Protein AF-A0A528UUS1-F1 (afdb_monomer_lite)

pLDDT: mean 90.74, std 11.56, range [37.44, 98.62]

Secondary structure (DSSP, 8-state):
-PPPPTTSTTHHHHHHHHHHH----TTEEEEEEEE-SS-EEEEEEES-SHHHHHHHHHHHHHHSS--EEEEEE--GGGTHHHHHHHHHTTS--PPPEEEES-SEE-TTSEEEEEEE--TT-EEEEEEE-TTSEEEE-GGGEEE-SSEEEEEEE----HHHHHTT-EEEEEEEEEEESS--GGG--SS-EEHHHHHHHHHHHHHHHT---EEEEEEEEEE-

Radius of gyration: 18.43 Å; chains: 1; bounding box: 38×71×40 Å

Sequence (220 aa):
LEQPPKNALDYPAQRASWVRDFNGGDCFYATLTSATETAVEIEGLGTEVQPFERMLSDFQARFHVEPDISVRLIEPAQCEVTNFLRFLDQMATDKPQLVLDRTTVPSGSPIGGTLVTRGGLISSVLLIDHRGMAFNLDSRILAQADKATFKFPIDLGAADKAAGKVVPQIIMVITGPQDVQAAAFSTPTPAALLLPKILEEIATTRSEFSATAKYFRLGG

Structure (mmCIF, N/CA/C/O backbone):
data_AF-A0A528UUS1-F1
#
_entry.id   AF-A0A528UUS1-F1
#
loop_
_atom_site.group_PDB
_atom_site.id
_atom_site.type_symbol
_atom_site.label_atom_id
_atom_site.label_alt_id
_atom_site.label_comp_id
_atom_site.label_asym_id
_atom_site.label_entity_id
_atom_site.label_seq_id
_atom_site.pdbx_PDB_ins_code
_atom_site.Cartn_x
_atom_site.Cartn_y
_atom_site.Cartn_z
_atom_site.occupancy
_atom_site.B_iso_or_equiv
_atom_site.auth_seq_id
_atom_site.auth_comp_id
_atom_site.auth_asym_id
_atom_site.auth_atom_id
_atom_site.pdbx_PDB_model_num
ATOM 1 N N . LEU A 1 1 ? 14.326 -47.870 -11.051 1.00 38.47 1 LEU A N 1
ATOM 2 C CA . LEU A 1 1 ? 13.238 -46.874 -10.947 1.00 38.47 1 LEU A CA 1
ATOM 3 C C . LEU A 1 1 ? 13.774 -45.730 -10.103 1.00 38.47 1 LEU A C 1
ATOM 5 O O . LEU A 1 1 ? 13.644 -45.757 -8.887 1.00 38.47 1 LEU A O 1
ATOM 9 N N . GLU A 1 2 ? 14.496 -44.810 -10.738 1.00 37.44 2 GLU A N 1
ATOM 10 C CA . GLU A 1 2 ? 14.940 -43.573 -10.092 1.00 37.44 2 GLU A CA 1
ATOM 11 C C . GLU A 1 2 ? 13.716 -42.704 -9.806 1.00 37.44 2 GLU A C 1
ATOM 13 O O . GLU A 1 2 ? 12.888 -42.467 -10.685 1.00 37.44 2 GLU A O 1
ATOM 18 N N . GLN A 1 3 ? 13.571 -42.286 -8.551 1.00 40.16 3 GLN A N 1
ATOM 19 C CA . GLN A 1 3 ? 12.579 -41.290 -8.172 1.00 40.16 3 GLN A CA 1
ATOM 20 C C . GLN A 1 3 ? 12.982 -39.941 -8.788 1.00 40.16 3 GLN A C 1
ATOM 22 O O . GLN A 1 3 ? 14.153 -39.567 -8.684 1.00 40.16 3 GLN A O 1
ATOM 27 N N . PRO A 1 4 ? 12.050 -39.196 -9.408 1.00 42.28 4 PRO A N 1
ATOM 28 C CA . PRO A 1 4 ? 12.351 -37.874 -9.941 1.00 42.28 4 PRO A CA 1
ATOM 29 C C . PRO A 1 4 ? 12.777 -36.922 -8.806 1.00 42.28 4 PRO A C 1
ATOM 31 O O . PRO A 1 4 ? 12.293 -37.051 -7.675 1.00 42.28 4 PRO A O 1
ATOM 34 N N . PRO A 1 5 ? 13.690 -35.969 -9.069 1.00 41.62 5 PRO A N 1
ATOM 35 C CA . PRO A 1 5 ? 14.229 -35.092 -8.039 1.00 41.62 5 PRO A CA 1
ATOM 36 C C . PRO A 1 5 ? 13.136 -34.193 -7.444 1.00 41.62 5 PRO A C 1
ATOM 38 O O . PRO A 1 5 ? 12.394 -33.526 -8.162 1.00 41.62 5 PRO A O 1
ATOM 41 N N . LYS A 1 6 ? 13.095 -34.118 -6.109 1.00 47.41 6 LYS A N 1
ATOM 42 C CA . LYS A 1 6 ? 12.177 -33.314 -5.272 1.00 47.41 6 LYS A CA 1
ATOM 43 C C . LYS A 1 6 ? 12.203 -31.784 -5.505 1.00 47.41 6 LYS A C 1
ATOM 45 O O . LYS A 1 6 ? 11.513 -31.069 -4.790 1.00 47.41 6 LYS A O 1
ATOM 50 N N . ASN A 1 7 ? 12.962 -31.271 -6.478 1.00 50.50 7 ASN A N 1
ATOM 51 C CA . ASN A 1 7 ? 13.348 -29.853 -6.565 1.00 50.50 7 ASN A CA 1
ATOM 52 C C . ASN A 1 7 ? 12.685 -29.036 -7.691 1.00 50.50 7 ASN A C 1
ATOM 54 O O . ASN A 1 7 ? 12.967 -27.849 -7.805 1.00 50.50 7 ASN A O 1
ATOM 58 N N . ALA A 1 8 ? 11.791 -29.615 -8.499 1.00 47.56 8 ALA A N 1
ATOM 59 C CA . ALA A 1 8 ? 11.011 -28.854 -9.491 1.00 47.56 8 ALA A CA 1
ATOM 60 C C . ALA A 1 8 ? 9.741 -28.192 -8.904 1.00 47.56 8 ALA A C 1
ATOM 62 O O . ALA A 1 8 ? 9.046 -27.459 -9.598 1.00 47.56 8 ALA A O 1
ATOM 63 N N . LEU A 1 9 ? 9.420 -28.466 -7.634 1.00 48.94 9 LEU A N 1
ATOM 64 C CA . LEU A 1 9 ? 8.087 -28.254 -7.060 1.00 48.94 9 LEU A CA 1
ATOM 65 C C . LEU A 1 9 ? 7.864 -26.902 -6.365 1.00 48.94 9 LEU A C 1
ATOM 67 O O . LEU A 1 9 ? 6.793 -26.713 -5.801 1.00 48.94 9 LEU A O 1
ATOM 71 N N . ASP A 1 10 ? 8.814 -25.959 -6.403 1.00 64.31 10 ASP A N 1
ATOM 72 C CA . ASP A 1 10 ? 8.621 -24.679 -5.700 1.00 64.31 10 ASP A CA 1
ATOM 73 C C . ASP A 1 10 ? 9.190 -23.440 -6.408 1.00 64.31 10 ASP A C 1
ATOM 75 O O . ASP A 1 10 ? 9.763 -22.536 -5.796 1.00 64.31 10 ASP A O 1
ATOM 79 N N . TYR A 1 11 ? 9.053 -23.380 -7.735 1.00 79.62 11 TYR A N 1
ATOM 80 C CA . TYR A 1 11 ? 9.342 -22.145 -8.470 1.00 79.62 11 TYR A CA 1
ATOM 81 C C . TYR A 1 11 ? 8.514 -20.947 -7.966 1.00 79.62 11 TYR A C 1
ATOM 83 O O . TYR A 1 11 ? 9.092 -19.865 -7.836 1.00 79.62 11 TYR A O 1
ATOM 91 N N . PRO A 1 12 ? 7.213 -21.090 -7.633 1.00 83.19 12 PRO A N 1
ATOM 92 C CA . PRO A 1 12 ? 6.426 -19.980 -7.107 1.00 83.19 12 PRO A CA 1
ATOM 93 C C . PRO A 1 12 ? 6.938 -19.419 -5.774 1.00 83.19 12 PRO A C 1
ATOM 95 O O . PRO A 1 12 ? 7.115 -18.203 -5.698 1.00 83.19 12 PRO A O 1
ATOM 98 N N . ALA A 1 13 ? 7.242 -20.228 -4.746 1.00 85.38 13 ALA A N 1
ATOM 99 C CA . ALA A 1 13 ? 7.710 -19.652 -3.478 1.00 85.38 13 ALA A CA 1
ATOM 100 C C . ALA A 1 13 ? 9.164 -19.168 -3.546 1.00 85.38 13 ALA A C 1
ATOM 102 O O . ALA A 1 13 ? 9.514 -18.205 -2.858 1.00 85.38 13 ALA A O 1
ATOM 103 N N . GLN A 1 14 ? 10.001 -19.747 -4.416 1.00 89.62 14 GLN A N 1
ATOM 104 C CA . GLN A 1 14 ? 11.327 -19.192 -4.710 1.00 89.62 14 GLN A CA 1
ATOM 105 C C . GLN A 1 14 ? 11.233 -17.804 -5.352 1.00 89.62 14 GLN A C 1
ATOM 107 O O . GLN A 1 14 ? 11.952 -16.894 -4.940 1.00 89.62 14 GLN A O 1
ATOM 112 N N . ARG A 1 15 ? 10.335 -17.621 -6.330 1.00 91.56 15 ARG A N 1
ATOM 113 C CA . ARG A 1 15 ? 10.073 -16.313 -6.952 1.00 91.56 15 ARG A CA 1
ATOM 114 C C . ARG A 1 15 ? 9.494 -15.330 -5.936 1.00 91.56 15 ARG A C 1
ATOM 116 O O . ARG A 1 15 ? 9.986 -14.211 -5.845 1.00 91.56 15 ARG A O 1
ATOM 123 N N . ALA A 1 16 ? 8.517 -15.756 -5.133 1.00 90.00 16 ALA A N 1
ATOM 124 C CA . ALA A 1 16 ? 7.916 -14.925 -4.090 1.00 90.00 16 ALA A CA 1
ATOM 125 C C . ALA A 1 16 ? 8.956 -14.448 -3.066 1.00 90.00 16 ALA A C 1
ATOM 127 O O . ALA A 1 16 ? 9.015 -13.263 -2.746 1.00 90.00 16 ALA A O 1
ATOM 128 N N . SER A 1 17 ? 9.814 -15.362 -2.602 1.00 91.06 17 SER A N 1
ATOM 129 C CA . SER A 1 17 ? 10.888 -15.037 -1.664 1.00 91.06 17 SER A CA 1
ATOM 130 C C . SER A 1 17 ? 11.911 -14.098 -2.291 1.00 91.06 17 SER A C 1
ATOM 132 O O . SER A 1 17 ? 12.279 -13.108 -1.676 1.00 91.06 17 SER A O 1
ATOM 134 N N . TRP A 1 18 ? 12.311 -14.340 -3.542 1.00 94.75 18 TRP A N 1
ATOM 135 C CA . TRP A 1 18 ? 13.247 -13.458 -4.234 1.00 94.75 18 TRP A CA 1
ATOM 136 C C . TRP A 1 18 ? 12.705 -12.035 -4.404 1.00 94.75 18 TRP A C 1
ATOM 138 O O . TRP A 1 18 ? 13.441 -11.085 -4.162 1.00 94.75 18 TRP A O 1
ATOM 148 N N . VAL A 1 19 ? 11.428 -11.881 -4.779 1.00 95.31 19 VAL A N 1
ATOM 149 C CA . VAL A 1 19 ? 10.789 -10.559 -4.919 1.00 95.31 19 VAL A CA 1
ATOM 150 C C . VAL A 1 19 ? 10.738 -9.834 -3.577 1.00 95.31 19 VAL A C 1
ATOM 152 O O . VAL A 1 19 ? 11.095 -8.662 -3.513 1.00 95.31 19 VAL A O 1
ATOM 155 N N . ARG A 1 20 ? 10.342 -10.534 -2.506 1.00 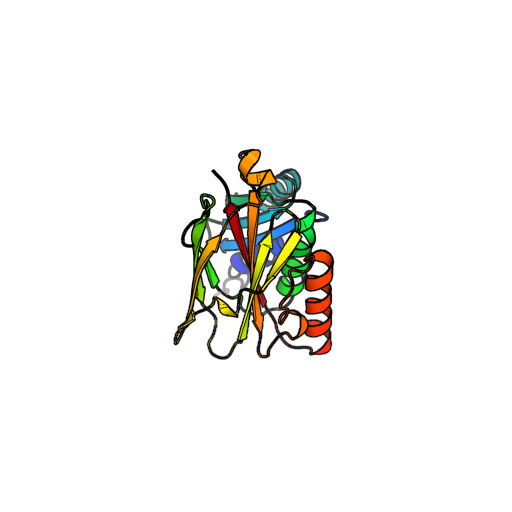93.25 20 ARG A N 1
ATOM 156 C CA . ARG A 1 20 ? 10.301 -9.982 -1.143 1.00 93.25 20 ARG A CA 1
ATOM 157 C C . ARG A 1 20 ? 11.684 -9.536 -0.659 1.00 93.25 20 ARG A C 1
ATOM 159 O O . ARG A 1 20 ? 11.799 -8.499 -0.012 1.00 93.25 20 ARG A O 1
ATOM 166 N N . ASP A 1 21 ? 12.714 -10.323 -0.957 1.00 93.88 21 ASP A N 1
ATOM 167 C CA . ASP A 1 21 ? 14.067 -10.119 -0.435 1.00 93.88 21 ASP A CA 1
ATOM 168 C C . ASP A 1 21 ? 14.913 -9.192 -1.339 1.00 93.88 21 ASP A C 1
ATOM 170 O O . ASP A 1 21 ? 16.054 -8.862 -1.003 1.00 93.88 21 ASP A O 1
ATOM 174 N N . PHE A 1 22 ? 14.375 -8.755 -2.485 1.00 96.38 22 PHE A N 1
ATOM 175 C CA . PHE A 1 22 ? 15.059 -7.844 -3.399 1.00 96.38 22 PHE A CA 1
ATOM 176 C C . PHE A 1 22 ? 15.286 -6.473 -2.754 1.00 96.38 22 PHE A C 1
ATOM 178 O O . PHE A 1 22 ? 14.357 -5.802 -2.300 1.00 96.38 22 PHE A O 1
ATOM 185 N N . ASN A 1 23 ? 16.536 -6.011 -2.776 1.00 93.00 23 ASN A N 1
ATOM 186 C CA . ASN A 1 23 ? 16.899 -4.704 -2.247 1.00 93.00 23 ASN A CA 1
ATOM 187 C C . ASN A 1 23 ? 16.765 -3.613 -3.321 1.00 93.00 23 ASN A C 1
ATOM 189 O O . ASN A 1 23 ? 17.704 -3.337 -4.069 1.00 93.00 23 ASN A O 1
ATOM 193 N N . GLY A 1 24 ? 15.601 -2.967 -3.371 1.00 93.62 24 GLY A N 1
ATOM 194 C CA . GLY A 1 24 ? 15.376 -1.801 -4.228 1.00 93.62 24 GLY A CA 1
ATOM 195 C C . GLY A 1 24 ? 15.833 -0.463 -3.634 1.00 93.62 24 GLY A C 1
ATOM 196 O O . GLY A 1 24 ? 15.764 0.545 -4.335 1.00 93.62 24 GLY A O 1
ATOM 197 N N . GLY A 1 25 ? 16.351 -0.453 -2.400 1.00 92.81 25 GLY A N 1
ATOM 198 C CA . GLY A 1 25 ? 16.750 0.750 -1.667 1.00 92.81 25 GLY A CA 1
ATOM 199 C C . GLY A 1 25 ? 15.660 1.293 -0.741 1.00 92.81 25 GLY A C 1
ATOM 200 O O . GLY A 1 25 ? 14.697 0.601 -0.403 1.00 92.81 25 GLY A O 1
ATOM 201 N N . ASP A 1 26 ? 15.839 2.543 -0.314 1.00 89.44 26 ASP A N 1
ATOM 202 C CA . ASP A 1 26 ? 14.862 3.248 0.513 1.00 89.44 26 ASP A CA 1
ATOM 203 C C . ASP A 1 26 ? 13.575 3.506 -0.278 1.00 89.44 26 ASP A C 1
ATOM 205 O O . ASP A 1 26 ? 13.605 3.727 -1.487 1.00 89.44 26 ASP A O 1
ATOM 209 N N . CYS A 1 27 ? 12.431 3.503 0.410 1.00 96.06 27 CYS A N 1
ATOM 210 C CA . CYS A 1 27 ? 11.130 3.750 -0.215 1.00 96.06 27 CYS A CA 1
ATOM 211 C C . CYS A 1 27 ? 10.786 2.782 -1.366 1.00 96.06 27 CYS A C 1
ATOM 213 O O . CYS A 1 27 ? 10.224 3.179 -2.386 1.00 96.06 27 CYS A O 1
ATOM 215 N N . PHE A 1 28 ? 11.138 1.505 -1.212 1.00 97.62 28 PHE A N 1
ATOM 216 C CA . PHE A 1 28 ? 10.848 0.457 -2.183 1.00 97.62 28 PHE A CA 1
ATOM 217 C C . PHE A 1 28 ? 10.114 -0.706 -1.522 1.00 97.62 28 PHE A C 1
ATOM 219 O O . PHE A 1 28 ? 10.535 -1.229 -0.487 1.00 97.62 28 PHE A O 1
ATOM 226 N N . TYR A 1 29 ? 9.023 -1.137 -2.145 1.00 97.44 29 TYR A N 1
ATOM 227 C CA . TYR A 1 29 ? 8.326 -2.367 -1.808 1.00 97.44 29 TYR A CA 1
ATOM 228 C C . TYR A 1 29 ? 7.850 -3.049 -3.083 1.00 97.44 29 TYR A C 1
ATOM 230 O O . TYR A 1 29 ? 7.310 -2.399 -3.978 1.00 97.44 29 TYR A O 1
ATOM 238 N N . ALA A 1 30 ? 8.013 -4.364 -3.140 1.00 96.69 30 ALA A N 1
ATOM 239 C CA . ALA A 1 30 ? 7.479 -5.188 -4.203 1.00 96.69 30 ALA A CA 1
ATOM 240 C C . ALA A 1 30 ? 6.899 -6.461 -3.608 1.00 96.69 30 ALA A C 1
ATOM 242 O O . ALA A 1 30 ? 7.441 -7.032 -2.660 1.00 96.69 30 ALA A O 1
ATOM 243 N N . THR A 1 31 ? 5.801 -6.924 -4.186 1.00 93.44 31 THR A N 1
ATOM 244 C CA . THR A 1 31 ? 5.196 -8.183 -3.785 1.00 93.44 31 THR A CA 1
ATOM 245 C C . THR A 1 31 ? 4.654 -8.915 -4.992 1.00 93.44 31 THR A C 1
ATOM 247 O O . THR A 1 31 ? 4.171 -8.319 -5.956 1.00 93.44 31 THR A O 1
ATOM 250 N N . LEU A 1 32 ? 4.751 -10.232 -4.932 1.00 91.25 32 LEU A N 1
ATOM 251 C CA . LEU A 1 32 ? 4.192 -11.110 -5.936 1.00 91.25 32 LEU A CA 1
ATOM 252 C C . LEU A 1 32 ? 2.669 -11.150 -5.751 1.00 91.25 32 LEU A C 1
ATOM 254 O O . LEU A 1 32 ? 2.186 -11.466 -4.664 1.00 91.25 32 LEU A O 1
ATOM 258 N N . THR A 1 33 ? 1.912 -10.838 -6.799 1.00 86.50 33 THR A N 1
ATOM 259 C CA . THR A 1 33 ? 0.437 -10.889 -6.772 1.00 86.50 33 THR A CA 1
ATOM 260 C C . THR A 1 33 ? -0.108 -12.135 -7.459 1.00 86.50 33 THR A C 1
ATOM 262 O O . THR A 1 33 ? -1.148 -12.654 -7.059 1.00 86.50 33 THR A O 1
ATOM 265 N N . SER A 1 34 ? 0.638 -12.667 -8.428 1.00 81.69 34 SER A N 1
ATOM 266 C CA . SER A 1 34 ? 0.371 -13.938 -9.092 1.00 81.69 34 SER A CA 1
ATOM 267 C C . SER A 1 34 ? 1.685 -14.557 -9.572 1.00 81.69 34 SER A C 1
ATOM 269 O O . SER A 1 34 ? 2.576 -13.855 -10.053 1.00 81.69 34 SER A O 1
ATOM 271 N N . ALA A 1 35 ? 1.824 -15.877 -9.453 1.00 77.94 35 ALA A N 1
ATOM 272 C CA . ALA A 1 35 ? 2.883 -16.622 -10.128 1.00 77.94 35 ALA A CA 1
ATOM 273 C C . ALA A 1 35 ? 2.352 -17.960 -10.629 1.00 77.94 35 ALA A C 1
ATOM 275 O O . ALA A 1 35 ? 2.025 -18.860 -9.858 1.00 77.94 35 ALA A O 1
ATOM 276 N N . THR A 1 36 ? 2.334 -18.087 -11.947 1.00 77.00 36 THR A N 1
ATOM 277 C CA . THR A 1 36 ? 2.164 -19.347 -12.670 1.00 77.00 36 THR A CA 1
ATOM 278 C C . THR A 1 36 ? 3.509 -19.765 -13.262 1.00 77.00 36 THR A C 1
ATOM 280 O O . THR A 1 36 ? 4.511 -19.063 -13.108 1.00 77.00 36 THR A O 1
ATOM 283 N N . GLU A 1 37 ? 3.577 -20.905 -13.950 1.00 70.94 37 GLU A N 1
ATOM 284 C CA . GLU A 1 37 ? 4.818 -21.329 -14.610 1.00 70.94 37 GLU A CA 1
ATOM 285 C C . GLU A 1 37 ? 5.327 -20.276 -15.609 1.00 70.94 37 GLU A C 1
ATOM 287 O O . GLU A 1 37 ? 6.523 -19.967 -15.603 1.00 70.94 37 GLU A O 1
ATOM 292 N N . THR A 1 38 ? 4.414 -19.672 -16.380 1.00 75.25 38 THR A N 1
ATOM 293 C CA . THR A 1 38 ? 4.718 -18.803 -17.531 1.00 75.25 38 THR A CA 1
ATOM 294 C C . THR A 1 38 ? 4.396 -17.324 -17.333 1.00 75.25 38 THR A C 1
ATOM 296 O O . THR A 1 38 ? 4.827 -16.512 -18.142 1.00 75.25 38 THR A O 1
ATOM 299 N N . ALA A 1 39 ? 3.633 -16.960 -16.304 1.00 84.12 39 ALA A N 1
ATOM 300 C CA . ALA A 1 39 ? 3.262 -15.576 -16.021 1.00 84.12 39 ALA A CA 1
ATOM 301 C C . ALA A 1 39 ? 3.540 -15.242 -14.558 1.00 84.12 39 ALA A C 1
ATOM 303 O O . ALA A 1 39 ? 3.160 -15.994 -13.654 1.00 84.12 39 ALA A O 1
ATOM 304 N N . VAL A 1 40 ? 4.205 -14.113 -14.342 1.00 92.06 40 VAL A N 1
ATOM 305 C CA . VAL A 1 40 ? 4.550 -13.592 -13.024 1.00 92.06 40 VAL A CA 1
ATOM 306 C C . VAL A 1 40 ? 4.090 -12.146 -12.957 1.00 92.06 40 VAL A C 1
ATOM 308 O O . VAL A 1 40 ? 4.507 -11.345 -13.784 1.00 92.06 40 VAL A O 1
ATOM 311 N N . GLU A 1 41 ? 3.262 -11.820 -11.971 1.00 94.94 41 GLU A N 1
ATOM 312 C CA . GLU A 1 41 ? 2.761 -10.466 -11.742 1.00 94.94 41 GLU A CA 1
ATOM 313 C C . GLU A 1 41 ? 3.308 -9.935 -10.419 1.00 94.94 41 GLU A C 1
ATOM 315 O O . GLU A 1 41 ? 3.150 -10.549 -9.355 1.00 94.94 41 GLU A O 1
ATOM 320 N N . ILE A 1 42 ? 3.937 -8.767 -10.479 1.00 95.50 42 ILE A N 1
ATOM 321 C CA . ILE A 1 42 ? 4.517 -8.067 -9.337 1.00 95.50 42 ILE A CA 1
ATOM 322 C C . ILE A 1 42 ? 3.825 -6.712 -9.213 1.00 95.50 42 ILE A C 1
ATOM 324 O O . ILE A 1 42 ? 3.720 -5.957 -10.176 1.00 95.50 42 ILE A O 1
ATOM 328 N N . GLU A 1 43 ? 3.371 -6.380 -8.009 1.00 95.31 43 GLU A N 1
ATOM 329 C CA . GLU A 1 43 ? 2.933 -5.025 -7.676 1.00 95.31 43 GLU A CA 1
ATOM 330 C C . GLU A 1 43 ? 4.045 -4.325 -6.896 1.00 95.31 43 GLU A C 1
ATOM 332 O O . GLU A 1 43 ? 4.620 -4.899 -5.968 1.00 95.31 43 GLU A O 1
ATOM 337 N N . GLY A 1 44 ? 4.356 -3.092 -7.295 1.00 96.62 44 GLY A N 1
ATOM 338 C CA . GLY A 1 44 ? 5.445 -2.302 -6.734 1.00 96.62 44 GLY A CA 1
ATOM 339 C C . GLY A 1 44 ? 4.986 -0.937 -6.233 1.00 96.62 44 GLY A C 1
ATOM 340 O O . GLY A 1 44 ? 4.210 -0.262 -6.905 1.00 96.62 44 GLY A O 1
ATOM 341 N N . LEU A 1 45 ? 5.499 -0.511 -5.079 1.00 97.94 45 LEU A N 1
ATOM 342 C CA . LEU A 1 45 ? 5.347 0.836 -4.525 1.00 97.94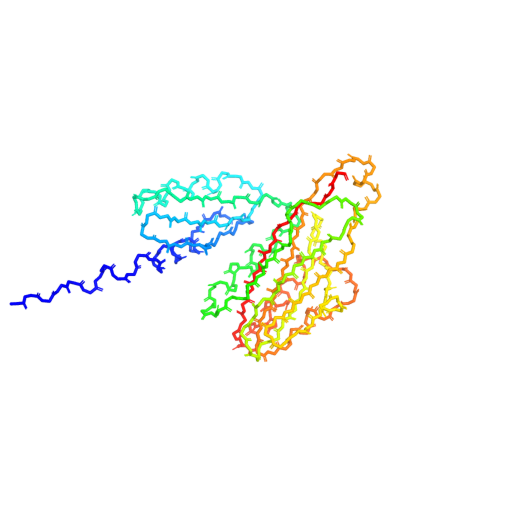 45 LEU A CA 1
ATOM 343 C C . LEU A 1 45 ? 6.729 1.467 -4.354 1.00 97.94 45 LEU A C 1
ATOM 345 O O . LEU A 1 45 ? 7.609 0.866 -3.736 1.00 97.94 45 LEU A O 1
ATOM 349 N N . GLY A 1 46 ? 6.909 2.681 -4.867 1.00 97.62 46 GLY A N 1
ATOM 350 C CA . GLY A 1 46 ? 8.126 3.454 -4.628 1.00 97.62 46 GLY A CA 1
ATOM 351 C C . GLY A 1 46 ? 8.102 4.842 -5.251 1.00 97.62 46 GLY A C 1
ATOM 352 O O . GLY A 1 46 ? 7.136 5.212 -5.915 1.00 97.62 46 GLY A O 1
ATOM 353 N N . THR A 1 47 ? 9.147 5.629 -5.015 1.00 97.25 47 THR A N 1
ATOM 354 C CA . THR A 1 47 ? 9.261 7.012 -5.522 1.00 97.25 47 THR A CA 1
ATOM 355 C C . THR A 1 47 ? 9.877 7.104 -6.913 1.00 97.25 47 THR A C 1
ATOM 357 O O . THR A 1 47 ? 9.755 8.129 -7.578 1.00 97.25 47 THR A O 1
ATOM 360 N N . GLU A 1 48 ? 10.543 6.043 -7.362 1.00 96.19 48 GLU A N 1
ATOM 361 C CA . GLU A 1 48 ? 11.329 6.011 -8.593 1.00 96.19 48 GLU A CA 1
ATOM 362 C C . GLU A 1 48 ? 11.084 4.710 -9.364 1.00 96.19 48 GLU A C 1
ATOM 364 O O . GLU A 1 48 ? 10.769 3.672 -8.781 1.00 96.19 48 GLU A O 1
ATOM 369 N N . VAL A 1 49 ? 11.244 4.758 -10.688 1.00 96.75 49 VAL A N 1
ATOM 370 C CA . VAL A 1 49 ? 11.041 3.600 -11.580 1.00 96.75 49 VAL A CA 1
ATOM 371 C C . VAL A 1 49 ? 12.304 2.736 -11.668 1.00 96.75 49 VAL A C 1
ATOM 373 O O . VAL A 1 49 ? 12.226 1.516 -11.793 1.00 96.75 49 VAL A O 1
ATOM 376 N N . GLN A 1 50 ? 13.477 3.350 -11.526 1.00 97.25 50 GLN A N 1
ATOM 377 C CA . GLN A 1 50 ? 14.792 2.745 -11.723 1.00 97.25 50 GLN A CA 1
ATOM 378 C C . GLN A 1 50 ? 15.039 1.495 -10.851 1.00 97.25 50 GLN A C 1
ATOM 380 O O . GLN A 1 50 ? 15.647 0.541 -11.343 1.00 97.25 50 GLN A O 1
ATOM 385 N N . PRO A 1 51 ? 14.592 1.419 -9.578 1.00 97.69 51 PRO A N 1
ATOM 386 C CA . PRO A 1 51 ? 14.671 0.177 -8.807 1.00 97.69 51 PRO A CA 1
ATOM 387 C C . PRO A 1 51 ? 13.877 -0.989 -9.407 1.00 97.69 51 PRO A C 1
ATOM 389 O O . PRO A 1 51 ? 14.334 -2.130 -9.344 1.00 97.69 51 PRO A O 1
ATOM 392 N N . PHE A 1 52 ? 12.726 -0.712 -10.022 1.00 98.06 52 PHE A N 1
ATOM 393 C CA . PHE A 1 52 ? 11.881 -1.729 -10.650 1.00 98.06 52 PHE A CA 1
ATOM 394 C C . PHE A 1 52 ? 12.449 -2.206 -11.990 1.00 98.06 52 PHE A C 1
ATOM 396 O O . PHE A 1 52 ? 12.341 -3.386 -12.301 1.00 98.06 52 PHE A O 1
ATOM 403 N N . GLU A 1 53 ? 13.129 -1.339 -12.746 1.00 97.88 53 GLU A N 1
ATOM 404 C CA . GLU A 1 53 ? 13.870 -1.744 -13.953 1.00 97.88 53 GLU A CA 1
ATOM 405 C C . GLU A 1 53 ? 15.014 -2.712 -13.613 1.00 97.88 53 GLU A C 1
ATOM 407 O O . GLU A 1 53 ? 15.215 -3.715 -14.300 1.00 97.88 53 GLU A O 1
ATOM 412 N N . ARG A 1 54 ? 15.735 -2.460 -12.510 1.00 97.94 54 ARG A N 1
ATOM 413 C CA . ARG A 1 54 ? 16.749 -3.402 -12.007 1.00 97.94 54 ARG A CA 1
ATOM 414 C C . ARG A 1 54 ? 16.120 -4.718 -11.564 1.00 97.94 54 ARG A C 1
ATOM 416 O O . ARG A 1 54 ? 16.616 -5.775 -11.937 1.00 97.94 54 ARG A O 1
ATOM 423 N N . MET A 1 55 ? 15.009 -4.655 -10.826 1.00 98.06 55 MET A N 1
ATOM 424 C CA . MET A 1 55 ? 14.255 -5.848 -10.433 1.00 98.06 55 MET A CA 1
ATOM 425 C C . MET A 1 55 ? 13.838 -6.676 -11.651 1.00 98.06 55 MET A C 1
ATOM 427 O O . MET A 1 55 ? 14.029 -7.887 -11.635 1.00 98.06 55 MET A O 1
ATOM 431 N N . LEU A 1 56 ? 13.306 -6.041 -12.700 1.00 97.56 56 LEU A N 1
ATOM 432 C CA . LEU A 1 56 ? 12.915 -6.700 -13.948 1.00 97.56 56 LEU A CA 1
ATOM 433 C C . LEU A 1 56 ? 14.095 -7.463 -14.562 1.00 97.56 56 LEU A C 1
ATOM 435 O O . LEU A 1 56 ? 13.998 -8.669 -14.795 1.00 97.56 56 LEU A O 1
ATOM 439 N N . SER A 1 57 ? 15.217 -6.765 -14.766 1.00 97.69 57 SER A N 1
ATOM 440 C CA . SER A 1 57 ? 16.438 -7.331 -15.346 1.00 97.69 57 SER A CA 1
ATOM 441 C C . SER A 1 57 ? 16.965 -8.512 -14.526 1.00 97.69 57 SER A C 1
ATOM 443 O O . SER A 1 57 ? 17.223 -9.588 -15.069 1.00 97.69 57 SER A O 1
ATOM 445 N N . ASP A 1 58 ? 17.091 -8.344 -13.209 1.00 97.88 58 ASP A N 1
ATOM 446 C CA . ASP A 1 58 ? 17.652 -9.371 -12.328 1.00 97.88 58 ASP A CA 1
ATOM 447 C C . ASP A 1 58 ? 16.712 -10.577 -12.182 1.00 97.88 58 ASP A C 1
ATOM 449 O O . ASP A 1 58 ? 17.169 -11.725 -12.139 1.00 97.88 58 ASP A O 1
ATOM 453 N N . PHE A 1 59 ? 15.394 -10.345 -12.159 1.00 96.12 59 PHE A N 1
ATOM 454 C CA . PHE A 1 59 ? 14.395 -11.412 -12.133 1.00 96.12 59 PHE A CA 1
ATOM 455 C C . PHE A 1 59 ? 14.458 -12.233 -13.423 1.00 96.12 59 PHE A C 1
ATOM 457 O O . PHE A 1 59 ? 14.521 -13.464 -13.365 1.00 96.12 59 PHE A O 1
ATOM 464 N N . GLN A 1 60 ? 14.488 -11.572 -14.585 1.00 95.31 60 GLN A N 1
ATOM 465 C CA . GLN A 1 60 ? 14.557 -12.234 -15.887 1.00 95.31 60 GLN A CA 1
ATOM 466 C C . GLN A 1 60 ? 15.861 -13.023 -16.051 1.00 95.31 60 GLN A C 1
ATOM 468 O O . GLN A 1 60 ? 15.832 -14.166 -16.511 1.00 95.31 60 GLN A O 1
ATOM 473 N N . ALA A 1 61 ? 16.994 -12.463 -15.617 1.00 95.94 61 ALA A N 1
ATOM 474 C CA . ALA A 1 61 ? 18.281 -13.153 -15.634 1.00 95.94 61 ALA A CA 1
ATOM 475 C C . ALA A 1 61 ? 18.282 -14.412 -14.752 1.00 95.94 61 ALA A C 1
ATOM 477 O O . ALA A 1 61 ? 18.883 -15.423 -15.119 1.00 95.94 61 ALA A O 1
ATOM 478 N N . ARG A 1 62 ? 17.597 -14.366 -13.602 1.00 94.56 62 ARG A N 1
ATOM 479 C CA . ARG A 1 62 ? 17.551 -15.469 -12.632 1.00 94.56 62 ARG A CA 1
ATOM 480 C C . ARG A 1 62 ? 16.544 -16.562 -12.984 1.00 94.56 62 ARG A C 1
ATOM 482 O O . ARG A 1 62 ? 16.840 -17.738 -12.790 1.00 94.56 62 ARG A O 1
ATOM 489 N N . PHE A 1 63 ? 15.343 -16.188 -13.414 1.00 92.00 63 PHE A N 1
ATOM 490 C CA . PHE A 1 63 ? 14.215 -17.112 -13.575 1.00 92.00 63 PHE A CA 1
ATOM 491 C C . PHE A 1 63 ? 13.844 -17.387 -15.033 1.00 92.00 63 PHE A C 1
ATOM 493 O O . PHE A 1 63 ? 12.964 -18.213 -15.272 1.00 92.00 63 PHE A O 1
ATOM 500 N N . HIS A 1 64 ? 14.495 -16.715 -15.991 1.00 91.88 64 HIS A N 1
ATOM 501 C CA . HIS A 1 64 ? 14.247 -16.842 -17.433 1.00 91.88 64 HIS A CA 1
ATOM 502 C C . HIS A 1 64 ? 12.787 -16.583 -17.840 1.00 91.88 64 HIS A C 1
ATOM 504 O O . HIS A 1 64 ? 12.315 -17.081 -18.859 1.00 91.88 64 HIS A O 1
ATOM 510 N N . VAL A 1 65 ? 12.078 -15.791 -17.035 1.00 91.31 65 VAL A N 1
ATOM 511 C CA . VAL A 1 65 ? 10.712 -15.321 -17.269 1.00 91.31 65 VAL A CA 1
ATOM 512 C C . VAL A 1 65 ? 10.706 -13.825 -17.007 1.00 91.31 65 VAL A C 1
ATOM 514 O O . VAL A 1 65 ? 11.262 -13.376 -16.006 1.00 91.31 65 VAL A O 1
ATOM 517 N N . GLU A 1 66 ? 10.092 -13.067 -17.905 1.00 93.25 66 GLU A N 1
ATOM 518 C CA . GLU A 1 66 ? 9.881 -11.633 -17.735 1.00 93.25 66 GLU A CA 1
ATOM 519 C C . GLU A 1 66 ? 8.607 -11.407 -16.900 1.00 93.25 66 GLU A C 1
ATOM 521 O O . GLU A 1 66 ? 7.534 -11.856 -17.313 1.00 93.25 66 GLU A O 1
ATOM 526 N N . PRO A 1 67 ? 8.699 -10.800 -15.704 1.00 95.44 67 PRO A N 1
ATOM 527 C CA . PRO A 1 67 ? 7.527 -10.479 -14.902 1.00 95.44 67 PRO A CA 1
ATOM 528 C C . PRO A 1 67 ? 6.822 -9.220 -15.424 1.00 95.44 67 PRO A C 1
ATOM 530 O O . PRO A 1 67 ? 7.472 -8.267 -15.849 1.00 95.44 67 PRO A O 1
ATOM 533 N N . ASP A 1 68 ? 5.498 -9.175 -15.301 1.00 96.62 68 ASP A N 1
ATOM 534 C CA . ASP A 1 68 ? 4.731 -7.934 -15.419 1.00 96.62 68 ASP A CA 1
ATOM 535 C C . ASP A 1 68 ? 4.821 -7.171 -14.090 1.00 96.62 68 ASP A C 1
ATOM 537 O O . ASP A 1 68 ? 4.338 -7.643 -13.055 1.00 96.62 68 ASP A O 1
ATOM 541 N N . ILE A 1 69 ? 5.484 -6.010 -14.101 1.00 96.81 69 ILE A N 1
ATOM 542 C CA . ILE A 1 69 ? 5.666 -5.171 -12.915 1.00 96.81 69 ILE A CA 1
ATOM 543 C C . ILE A 1 69 ? 4.739 -3.956 -12.988 1.00 96.81 69 ILE A C 1
ATOM 545 O O . ILE A 1 69 ? 5.017 -2.946 -13.638 1.00 96.81 69 ILE A O 1
ATOM 549 N N . SER A 1 70 ? 3.657 -4.015 -12.218 1.00 95.56 70 SER A N 1
ATOM 550 C CA . SER A 1 70 ? 2.749 -2.895 -11.997 1.00 95.56 70 SER A CA 1
ATOM 551 C C . SER A 1 70 ? 3.319 -1.922 -10.963 1.00 95.56 70 SER A C 1
ATOM 553 O O . SER A 1 70 ? 3.060 -2.037 -9.763 1.00 95.56 70 SER A O 1
ATOM 555 N N . VAL A 1 71 ? 4.067 -0.922 -11.436 1.00 96.25 71 VAL A N 1
ATOM 556 C CA . VAL A 1 71 ? 4.629 0.139 -10.585 1.00 96.25 71 VAL A CA 1
ATOM 557 C C . VAL A 1 71 ? 3.563 1.175 -10.213 1.00 96.25 71 VAL A C 1
ATOM 559 O O . VAL A 1 71 ? 2.782 1.647 -11.048 1.00 96.25 71 VAL A O 1
ATOM 562 N N . ARG A 1 72 ? 3.532 1.546 -8.932 1.00 97.31 72 ARG A N 1
ATOM 563 C CA . ARG A 1 72 ? 2.700 2.604 -8.355 1.00 97.31 72 ARG A CA 1
ATOM 564 C C . ARG A 1 72 ? 3.613 3.643 -7.710 1.00 97.31 72 ARG A C 1
ATOM 566 O O . ARG A 1 72 ? 4.176 3.406 -6.643 1.00 97.31 72 ARG A O 1
ATOM 573 N N . LEU A 1 73 ? 3.759 4.785 -8.382 1.00 97.62 73 LEU A N 1
ATOM 574 C CA . LEU A 1 73 ? 4.582 5.881 -7.878 1.00 97.62 73 LEU A CA 1
ATOM 575 C C . LEU A 1 73 ? 3.878 6.589 -6.718 1.00 97.62 73 LEU A C 1
ATOM 577 O O . LEU A 1 73 ? 2.734 7.037 -6.857 1.00 97.62 73 LEU A O 1
ATOM 581 N N . ILE A 1 74 ? 4.573 6.658 -5.587 1.00 98.00 74 ILE A N 1
ATOM 582 C CA . ILE A 1 74 ? 4.132 7.311 -4.350 1.00 98.00 74 ILE A CA 1
ATOM 583 C C . ILE A 1 74 ? 4.990 8.545 -4.067 1.00 98.00 74 ILE A C 1
ATOM 585 O O . ILE A 1 74 ? 6.083 8.692 -4.611 1.00 98.00 74 ILE A O 1
ATOM 589 N N . GLU A 1 75 ? 4.502 9.429 -3.201 1.00 97.94 75 GLU A N 1
ATOM 590 C CA . GLU A 1 75 ? 5.269 10.600 -2.765 1.00 97.94 75 GLU A CA 1
ATOM 591 C C . GLU A 1 75 ? 6.289 10.232 -1.674 1.00 97.94 75 GLU A C 1
ATOM 593 O O . GLU A 1 75 ? 6.028 9.324 -0.877 1.00 97.94 75 GLU A O 1
ATOM 598 N N . PRO A 1 76 ? 7.396 10.989 -1.524 1.00 97.25 76 PRO A N 1
ATOM 599 C CA . PRO A 1 76 ? 8.378 10.762 -0.460 1.00 97.25 76 PRO A CA 1
ATOM 600 C C . PRO A 1 76 ? 7.774 10.719 0.953 1.00 97.25 76 PRO A C 1
ATOM 602 O O . PRO A 1 76 ? 8.214 9.963 1.816 1.00 97.25 76 PRO A O 1
ATOM 605 N N . ALA A 1 77 ? 6.714 11.493 1.198 1.00 97.62 77 ALA A N 1
ATOM 606 C CA . ALA A 1 77 ? 6.024 11.504 2.486 1.00 97.62 77 ALA A CA 1
ATOM 607 C C . ALA A 1 77 ? 5.291 10.182 2.808 1.00 97.62 77 ALA A C 1
ATOM 609 O O . ALA A 1 77 ? 4.935 9.937 3.959 1.00 97.62 77 ALA A O 1
ATOM 610 N N . GLN A 1 78 ? 5.068 9.321 1.812 1.00 98.31 78 GLN A N 1
ATOM 611 C CA . GLN A 1 78 ? 4.389 8.032 1.948 1.00 98.31 78 GLN A CA 1
ATOM 612 C C . GLN A 1 78 ? 5.366 6.858 2.120 1.00 98.31 78 GLN A C 1
ATOM 614 O O . GLN A 1 78 ? 4.917 5.728 2.298 1.00 98.31 78 GLN A O 1
ATOM 619 N N . CYS A 1 79 ? 6.682 7.094 2.101 1.00 97.50 79 CYS A N 1
ATOM 620 C CA . CYS A 1 79 ? 7.693 6.032 2.102 1.00 97.50 79 CYS A CA 1
ATOM 621 C C . CYS A 1 79 ? 7.624 5.080 3.296 1.00 97.50 79 CYS A C 1
ATOM 623 O O . CYS A 1 79 ? 7.980 3.912 3.172 1.00 97.50 79 CYS A O 1
ATOM 625 N N . GLU A 1 80 ? 7.108 5.525 4.441 1.00 97.62 80 GLU A N 1
ATOM 626 C CA . GLU A 1 80 ? 6.990 4.632 5.594 1.00 97.62 80 GLU A CA 1
ATOM 627 C C . GLU A 1 80 ? 6.026 3.459 5.341 1.00 97.62 80 GLU A C 1
ATOM 629 O O . GLU A 1 80 ? 6.152 2.404 5.957 1.00 97.62 80 GLU A O 1
ATOM 634 N N . VAL A 1 81 ? 5.132 3.580 4.353 1.00 98.06 81 VAL A N 1
ATOM 635 C CA . VAL A 1 81 ? 4.305 2.465 3.875 1.00 98.06 81 VAL A CA 1
ATOM 636 C C . VAL A 1 81 ? 5.156 1.304 3.369 1.00 98.06 81 VAL A C 1
ATOM 638 O O . VAL A 1 81 ? 4.874 0.156 3.704 1.00 98.06 81 VAL A O 1
ATOM 641 N N . THR A 1 82 ? 6.196 1.572 2.577 1.00 97.25 82 THR A N 1
ATOM 642 C CA . THR A 1 82 ? 7.012 0.501 1.988 1.00 97.25 82 THR A CA 1
ATOM 643 C C . THR A 1 82 ? 7.829 -0.213 3.061 1.00 97.25 82 THR A C 1
ATOM 645 O O . THR A 1 82 ? 7.937 -1.438 3.039 1.00 97.25 82 THR A O 1
ATOM 648 N N . ASN A 1 83 ? 8.350 0.534 4.041 1.00 95.06 83 ASN A N 1
ATOM 649 C CA . ASN A 1 83 ? 9.054 -0.024 5.198 1.00 95.06 83 ASN A CA 1
ATOM 650 C C . ASN A 1 83 ? 8.141 -0.915 6.039 1.00 95.06 83 ASN A C 1
ATOM 652 O O . ASN A 1 83 ? 8.514 -2.042 6.371 1.00 95.06 83 ASN A O 1
ATOM 656 N N . PHE A 1 84 ? 6.935 -0.427 6.326 1.00 96.38 84 PHE A N 1
ATOM 657 C CA . PHE A 1 84 ? 5.934 -1.149 7.097 1.00 96.38 84 PHE A CA 1
ATOM 658 C C . PHE A 1 84 ? 5.538 -2.475 6.436 1.00 96.38 84 PHE A C 1
ATOM 660 O O . PHE A 1 84 ? 5.577 -3.527 7.076 1.00 96.38 84 PHE A O 1
ATOM 667 N N . LEU A 1 85 ? 5.221 -2.443 5.137 1.00 95.50 85 LEU A N 1
ATOM 668 C CA . LEU A 1 85 ? 4.855 -3.640 4.378 1.00 95.50 85 LEU A CA 1
ATOM 669 C C . LEU A 1 85 ? 6.017 -4.635 4.293 1.00 95.50 85 LEU A C 1
ATOM 671 O O . LEU A 1 85 ? 5.819 -5.827 4.506 1.00 95.50 85 LEU A O 1
ATOM 675 N N . ARG A 1 86 ? 7.244 -4.159 4.045 1.00 93.44 86 ARG A N 1
ATOM 676 C CA . ARG A 1 86 ? 8.438 -5.014 3.996 1.00 93.44 86 ARG A CA 1
ATOM 677 C C . ARG A 1 86 ? 8.699 -5.715 5.328 1.00 93.44 86 ARG A C 1
ATOM 679 O O . ARG A 1 86 ? 9.094 -6.875 5.319 1.00 93.44 86 ARG A O 1
ATOM 686 N N . PHE A 1 87 ? 8.498 -5.030 6.455 1.00 92.31 87 PHE A N 1
ATOM 687 C CA . PHE A 1 87 ? 8.657 -5.636 7.778 1.00 92.31 87 PHE A CA 1
ATOM 688 C C . PHE A 1 87 ? 7.630 -6.750 8.012 1.00 92.31 87 PHE A C 1
ATOM 690 O O . PHE A 1 87 ? 8.001 -7.849 8.414 1.00 92.31 87 PHE A O 1
ATOM 697 N N . LEU A 1 88 ? 6.349 -6.496 7.725 1.00 91.88 88 LEU A N 1
ATOM 698 C CA . LEU A 1 88 ? 5.300 -7.496 7.940 1.00 91.88 88 LEU A CA 1
ATOM 699 C C . LEU A 1 88 ? 5.347 -8.652 6.938 1.00 91.88 88 LEU A C 1
ATOM 701 O O . LEU A 1 88 ? 4.980 -9.762 7.297 1.00 91.88 88 LEU A O 1
ATOM 705 N N . ASP A 1 89 ? 5.867 -8.447 5.729 1.00 88.38 89 ASP A N 1
ATOM 706 C CA . ASP A 1 89 ? 6.063 -9.523 4.749 1.00 88.38 89 ASP A CA 1
ATOM 707 C C . ASP A 1 89 ? 7.098 -10.574 5.179 1.00 88.38 89 ASP A C 1
ATOM 709 O O . ASP A 1 89 ? 7.148 -11.664 4.602 1.00 88.38 89 ASP A O 1
ATOM 713 N N . GLN A 1 90 ? 7.928 -10.263 6.181 1.00 85.00 90 GLN A N 1
ATOM 714 C CA . GLN A 1 90 ? 8.823 -11.237 6.810 1.00 85.00 90 GLN A CA 1
ATOM 715 C C . GLN A 1 90 ? 8.086 -12.151 7.798 1.00 85.00 90 GLN A C 1
ATOM 717 O O . GLN A 1 90 ? 8.583 -13.233 8.113 1.00 85.00 90 GLN A O 1
ATOM 722 N N . MET A 1 91 ? 6.903 -11.747 8.267 1.00 80.56 91 MET A N 1
ATOM 723 C CA . MET A 1 91 ? 6.032 -12.576 9.093 1.00 80.56 91 MET A CA 1
ATOM 724 C C . MET A 1 91 ? 5.275 -13.530 8.159 1.00 80.56 91 MET A C 1
ATOM 726 O O . MET A 1 91 ? 4.615 -13.092 7.217 1.00 80.56 91 MET A O 1
ATOM 730 N N . ALA A 1 92 ? 5.395 -14.843 8.369 1.00 67.62 92 ALA A N 1
ATOM 731 C CA . ALA A 1 92 ? 4.834 -15.876 7.489 1.00 67.62 92 ALA A CA 1
ATOM 732 C C . ALA A 1 92 ? 3.308 -16.052 7.663 1.00 67.62 92 ALA A C 1
ATOM 734 O O . ALA A 1 92 ? 2.817 -17.160 7.870 1.00 67.62 92 ALA A O 1
ATOM 735 N N . THR A 1 93 ? 2.565 -14.950 7.574 1.00 75.06 93 THR A N 1
ATOM 736 C CA . THR A 1 93 ? 1.134 -14.864 7.875 1.00 75.06 93 THR A CA 1
ATOM 737 C C . THR A 1 93 ? 0.353 -14.515 6.619 1.00 75.06 93 THR A C 1
ATOM 739 O O . THR A 1 93 ? 0.762 -13.674 5.817 1.00 75.06 93 THR A O 1
ATOM 742 N N . ASP A 1 94 ? -0.812 -15.132 6.449 1.00 77.88 94 ASP A N 1
ATOM 743 C CA . ASP A 1 94 ? -1.667 -14.844 5.306 1.00 77.88 94 ASP A CA 1
ATOM 744 C C . ASP A 1 94 ? -2.132 -13.392 5.274 1.00 77.88 94 ASP A C 1
ATOM 746 O O . ASP A 1 94 ? -2.612 -12.832 6.266 1.00 77.88 94 ASP A O 1
ATOM 750 N N . LYS A 1 95 ? -1.995 -12.783 4.097 1.00 83.31 95 LYS A N 1
ATOM 751 C CA . LYS A 1 95 ? -2.343 -11.384 3.882 1.00 83.31 95 LYS A CA 1
ATOM 752 C C . LYS A 1 95 ? -3.853 -11.215 3.697 1.00 83.31 95 LYS A C 1
ATOM 754 O O . LYS A 1 95 ? -4.471 -12.023 2.996 1.00 83.31 95 LYS A O 1
ATOM 759 N N . PRO A 1 96 ? -4.453 -10.144 4.243 1.00 85.62 96 PRO A N 1
ATOM 760 C CA . PRO A 1 96 ? -5.798 -9.741 3.855 1.00 85.62 96 PRO A CA 1
ATOM 761 C C . PRO A 1 96 ? -5.864 -9.454 2.347 1.00 85.62 96 PRO A C 1
ATOM 763 O O . PRO A 1 96 ? -4.931 -8.889 1.771 1.00 85.62 96 PRO A O 1
ATOM 766 N N . GLN A 1 97 ? -6.981 -9.797 1.703 1.00 90.94 97 GLN A N 1
ATOM 767 C CA . GLN A 1 97 ? -7.238 -9.429 0.311 1.00 90.94 97 GLN A CA 1
ATOM 768 C C . GLN A 1 97 ? -8.046 -8.135 0.261 1.00 90.94 97 GLN A C 1
ATOM 770 O O . GLN A 1 97 ? -9.224 -8.116 0.611 1.00 90.94 97 GLN A O 1
ATOM 775 N N . LEU A 1 98 ? -7.413 -7.056 -0.196 1.00 93.38 98 LEU A N 1
ATOM 776 C CA . LEU A 1 98 ? -8.062 -5.771 -0.437 1.00 93.38 98 LEU A CA 1
ATOM 777 C C . LEU A 1 98 ? -8.244 -5.553 -1.942 1.00 93.38 98 LEU A C 1
ATOM 779 O O . LEU A 1 98 ? -7.269 -5.539 -2.696 1.00 93.38 98 LEU A O 1
ATOM 783 N N . VAL A 1 99 ? -9.486 -5.327 -2.364 1.00 94.88 99 VAL A N 1
ATOM 784 C CA . VAL A 1 99 ? -9.854 -5.001 -3.746 1.00 94.88 99 VAL A CA 1
ATOM 785 C C . VAL A 1 99 ? -10.566 -3.655 -3.755 1.00 94.88 99 VAL A C 1
ATOM 787 O O . VAL A 1 99 ? -11.555 -3.475 -3.048 1.00 94.88 99 VAL A O 1
ATOM 790 N N . LEU A 1 100 ? -10.069 -2.707 -4.549 1.00 96.19 100 LEU A N 1
ATOM 791 C CA . LEU A 1 100 ? -10.716 -1.408 -4.749 1.00 96.19 100 LEU A CA 1
ATOM 792 C C . LEU A 1 100 ? -11.660 -1.472 -5.951 1.00 96.19 100 LEU A C 1
ATOM 794 O O . LEU A 1 100 ? -11.311 -2.054 -6.976 1.00 96.19 100 LEU A O 1
ATOM 798 N N . ASP A 1 101 ? -12.808 -0.799 -5.865 1.00 96.12 101 ASP A N 1
ATOM 799 C CA . ASP A 1 101 ? -13.786 -0.735 -6.963 1.00 96.12 101 ASP A CA 1
ATOM 800 C C . ASP A 1 101 ? -13.216 -0.020 -8.202 1.00 96.12 101 ASP A C 1
ATOM 802 O O . ASP A 1 101 ? -13.667 -0.230 -9.328 1.00 96.12 101 ASP A O 1
ATOM 806 N N . ARG A 1 102 ? -12.261 0.893 -7.984 1.00 94.69 102 ARG A N 1
ATOM 807 C CA . ARG A 1 102 ? -11.544 1.653 -9.014 1.00 94.69 102 ARG A CA 1
ATOM 808 C C . ARG A 1 102 ? -10.228 2.197 -8.464 1.00 94.69 102 ARG A C 1
ATOM 810 O O . ARG A 1 102 ? -10.112 2.467 -7.273 1.00 94.69 102 ARG A O 1
ATOM 817 N N . THR A 1 103 ? -9.270 2.444 -9.351 1.00 94.19 103 THR A N 1
ATOM 818 C CA . THR A 1 103 ? -7.937 2.980 -9.010 1.00 94.19 103 THR A CA 1
ATOM 819 C C . THR A 1 103 ? -7.724 4.419 -9.484 1.00 94.19 103 THR A C 1
ATOM 821 O O . THR A 1 103 ? -6.648 4.984 -9.309 1.00 94.19 103 THR A O 1
ATOM 824 N N . THR A 1 104 ? -8.736 5.037 -10.096 1.00 96.31 104 THR A N 1
ATOM 825 C CA . THR A 1 104 ? -8.767 6.468 -10.432 1.00 96.31 104 THR A CA 1
ATOM 826 C C . THR A 1 104 ? -10.109 7.030 -9.970 1.00 96.31 104 THR A C 1
ATOM 828 O O . THR A 1 104 ? -11.165 6.554 -10.391 1.00 96.31 104 THR A O 1
ATOM 831 N N . VAL A 1 105 ? -10.063 7.990 -9.051 1.00 97.19 105 VAL A N 1
ATOM 832 C CA . VAL A 1 105 ? -11.220 8.531 -8.333 1.00 97.19 105 VAL A CA 1
ATOM 833 C C . VAL A 1 105 ? -11.249 10.048 -8.531 1.00 97.19 105 VAL A C 1
ATOM 835 O O . VAL A 1 105 ? -10.322 10.723 -8.084 1.00 97.19 105 VAL A O 1
ATOM 838 N N . PRO A 1 106 ? -12.289 10.607 -9.171 1.00 96.12 106 PRO A N 1
ATOM 839 C CA . PRO A 1 106 ? -12.467 12.055 -9.233 1.00 96.12 106 PRO A CA 1
ATOM 840 C C . PRO A 1 106 ? -12.674 12.655 -7.838 1.00 96.12 106 PRO A C 1
ATOM 842 O O . PRO A 1 106 ? -13.273 12.010 -6.974 1.00 96.12 106 PRO A O 1
ATOM 845 N N . SER A 1 107 ? -12.239 13.898 -7.613 1.00 94.62 107 SER A N 1
ATOM 846 C CA . SER A 1 107 ? -12.467 14.558 -6.316 1.00 94.62 107 SER A CA 1
ATOM 847 C C . SER A 1 107 ? -13.966 14.648 -6.008 1.00 94.62 107 SER A C 1
ATOM 849 O O . SER A 1 107 ? -14.764 15.047 -6.856 1.00 94.62 107 SER A O 1
ATOM 851 N N . GLY A 1 108 ? -14.351 14.272 -4.791 1.00 93.88 108 GLY A N 1
ATOM 852 C CA . GLY A 1 108 ? -15.732 14.262 -4.302 1.00 93.88 108 GLY A CA 1
ATOM 853 C C . GLY A 1 108 ? -16.505 12.995 -4.670 1.00 93.88 108 GLY A C 1
ATOM 854 O O . GLY A 1 108 ? -17.599 12.762 -4.154 1.00 93.88 108 GLY A O 1
ATOM 855 N N . SER A 1 109 ? -15.941 12.140 -5.528 1.00 96.00 109 SER A N 1
ATOM 856 C CA . SER A 1 109 ? -16.521 10.833 -5.834 1.00 96.00 109 SER A CA 1
ATOM 857 C C . SER A 1 109 ? -16.224 9.821 -4.724 1.00 96.00 109 SER A C 1
ATOM 859 O O . SER A 1 109 ? -15.212 9.927 -4.027 1.00 96.00 109 SER A O 1
ATOM 861 N N . PRO A 1 110 ? -17.084 8.803 -4.547 1.00 95.62 110 PRO A N 1
ATOM 862 C CA . PRO A 1 110 ? -16.827 7.756 -3.577 1.00 95.62 110 PRO A CA 1
ATOM 863 C C . PRO A 1 110 ? -15.683 6.841 -4.021 1.00 95.62 110 PRO A C 1
ATOM 865 O O . PRO A 1 110 ? -15.694 6.318 -5.139 1.00 95.62 110 PRO A O 1
ATOM 868 N N . ILE A 1 111 ? -14.753 6.588 -3.101 1.00 96.81 111 ILE A N 1
ATOM 869 C CA . ILE A 1 111 ? -13.878 5.417 -3.140 1.00 96.81 111 ILE A CA 1
ATOM 870 C C . ILE A 1 111 ? -14.567 4.287 -2.374 1.00 96.81 111 ILE A C 1
ATOM 872 O O . ILE A 1 111 ? -15.169 4.509 -1.319 1.00 96.81 111 ILE A O 1
ATOM 876 N N . GLY A 1 112 ? -14.512 3.082 -2.927 1.00 95.94 112 GLY A N 1
ATOM 877 C CA . GLY A 1 112 ? -15.056 1.886 -2.308 1.00 95.94 112 GLY A CA 1
ATOM 878 C C . GLY A 1 112 ? -14.181 0.675 -2.573 1.00 95.94 112 GLY A C 1
ATOM 879 O O . GLY A 1 112 ? -13.300 0.705 -3.440 1.00 95.94 112 GLY A O 1
ATOM 880 N N . GLY A 1 113 ? -14.410 -0.368 -1.792 1.00 95.75 113 GLY A N 1
ATOM 881 C CA . GLY A 1 113 ? -13.691 -1.618 -1.924 1.00 95.75 113 GLY A CA 1
ATOM 882 C C . GLY A 1 113 ? -14.201 -2.701 -0.989 1.00 95.75 113 GLY A C 1
ATOM 883 O O . GLY A 1 113 ? -15.048 -2.474 -0.117 1.00 95.75 113 GLY A O 1
ATOM 884 N N . THR A 1 114 ? -13.653 -3.892 -1.193 1.00 95.69 114 THR A N 1
ATOM 885 C CA . THR A 1 114 ? -13.921 -5.094 -0.409 1.00 95.69 114 THR A CA 1
ATOM 886 C C . THR A 1 114 ? -12.629 -5.586 0.225 1.00 95.69 114 THR A C 1
ATOM 888 O O . THR A 1 114 ? -11.590 -5.662 -0.429 1.00 95.69 114 THR A O 1
ATOM 891 N N . LEU A 1 115 ? -12.716 -5.927 1.502 1.00 92.94 115 LEU A N 1
ATOM 892 C CA . LEU A 1 115 ? -11.683 -6.558 2.298 1.00 92.94 115 LEU A CA 1
ATOM 893 C C . LEU A 1 115 ? -12.140 -7.978 2.633 1.00 92.94 115 LEU A C 1
ATOM 895 O O . LEU A 1 115 ? -13.177 -8.156 3.265 1.00 92.94 115 LEU A O 1
ATOM 899 N N . VAL A 1 116 ? -11.372 -8.982 2.234 1.00 90.12 116 VAL A N 1
ATOM 900 C CA . VAL A 1 116 ? -11.580 -10.375 2.637 1.00 90.12 116 VAL A CA 1
ATOM 901 C C . VAL A 1 116 ? -10.437 -10.775 3.558 1.00 90.12 116 VAL A C 1
ATOM 903 O O . VAL A 1 116 ? -9.263 -10.635 3.208 1.00 90.12 116 VAL A O 1
ATOM 906 N N . THR A 1 117 ? -10.779 -11.273 4.740 1.00 80.38 117 THR A N 1
ATOM 907 C CA . THR A 1 117 ? -9.825 -11.797 5.720 1.00 80.38 117 THR A CA 1
ATOM 908 C C . THR A 1 117 ? -10.197 -13.220 6.095 1.00 80.38 117 THR A C 1
ATOM 910 O O . THR A 1 117 ? -11.300 -13.694 5.820 1.00 80.38 117 THR A O 1
ATOM 913 N N . ARG A 1 118 ? -9.266 -13.942 6.721 1.00 74.25 118 ARG A N 1
ATOM 914 C CA . ARG A 1 118 ? -9.625 -15.201 7.372 1.00 74.25 118 ARG A CA 1
ATOM 915 C C . ARG A 1 118 ? -10.464 -14.906 8.611 1.00 74.25 118 ARG A C 1
ATOM 917 O O . ARG A 1 118 ? -10.165 -13.973 9.355 1.00 74.25 118 ARG A O 1
ATOM 924 N N . GLY A 1 119 ? -11.494 -15.721 8.832 1.00 71.69 119 GLY A N 1
ATOM 925 C CA . GLY A 1 119 ? -12.354 -15.598 10.005 1.00 71.69 119 GLY A CA 1
ATOM 926 C C . GLY A 1 119 ? -11.548 -15.622 11.307 1.00 71.69 119 GLY A C 1
ATOM 927 O O . GLY A 1 119 ? -10.617 -16.412 11.449 1.00 71.69 119 GLY A O 1
ATOM 928 N N . GLY A 1 120 ? -11.915 -14.748 12.246 1.00 77.75 120 GLY A N 1
ATOM 929 C CA . GLY A 1 120 ? -11.268 -14.626 13.557 1.00 77.75 120 GLY A CA 1
ATOM 930 C C . GLY A 1 120 ? -10.127 -13.607 13.636 1.00 77.75 120 GLY A C 1
ATOM 931 O O . GLY A 1 120 ? -9.630 -13.378 14.733 1.00 77.75 120 GLY A O 1
ATOM 932 N N . LEU A 1 121 ? -9.732 -12.979 12.522 1.00 85.44 121 LEU A N 1
ATOM 933 C CA . LEU A 1 121 ? -8.769 -11.877 12.534 1.00 85.44 121 LEU A CA 1
ATOM 934 C C . LEU A 1 121 ? -9.473 -10.516 12.564 1.00 85.44 121 LEU A C 1
ATOM 936 O O . LEU A 1 121 ? -10.517 -10.325 11.937 1.00 85.44 121 LEU A O 1
ATOM 940 N N . ILE A 1 122 ? -8.865 -9.568 13.268 1.00 88.62 122 ILE A N 1
ATOM 941 C CA . ILE A 1 122 ? -9.312 -8.181 13.382 1.00 88.62 122 ILE A CA 1
ATOM 942 C C . ILE A 1 122 ? -8.491 -7.334 12.411 1.00 88.62 122 ILE A C 1
ATOM 944 O O . ILE A 1 122 ? -7.273 -7.497 12.322 1.00 88.62 122 ILE A O 1
ATOM 948 N N . SER A 1 123 ? -9.161 -6.443 11.679 1.00 91.12 123 SER A N 1
ATOM 949 C CA . SER A 1 123 ? -8.532 -5.551 10.709 1.00 91.12 123 SER A CA 1
ATOM 950 C C . SER A 1 123 ? -8.665 -4.087 11.109 1.00 91.12 123 SER A C 1
ATOM 952 O O . SER A 1 123 ? -9.774 -3.616 11.349 1.00 91.12 123 SER A O 1
ATOM 954 N N . SER A 1 124 ? -7.550 -3.360 11.066 1.00 94.12 124 SER A N 1
ATOM 955 C CA . SER A 1 124 ? -7.526 -1.896 11.057 1.00 94.12 124 SER A CA 1
ATOM 956 C C . SER A 1 124 ? -7.293 -1.402 9.634 1.00 94.12 124 SER A C 1
ATOM 958 O O . SER A 1 124 ? -6.408 -1.902 8.932 1.00 94.12 124 SER A O 1
ATOM 960 N N . VAL A 1 125 ? -8.074 -0.416 9.198 1.00 95.69 125 VAL A N 1
ATOM 961 C CA . VAL A 1 125 ? -8.026 0.143 7.846 1.00 95.69 125 VAL A CA 1
ATOM 962 C C . VAL A 1 125 ? -7.608 1.604 7.904 1.00 95.69 125 VAL A C 1
ATOM 964 O O . VAL A 1 125 ? -8.230 2.427 8.572 1.00 95.69 125 VAL A O 1
ATOM 967 N N . LEU A 1 126 ? -6.556 1.942 7.164 1.00 97.94 126 LEU A N 1
ATOM 968 C CA . LEU A 1 126 ? -5.970 3.275 7.117 1.00 97.94 126 LEU A CA 1
ATOM 969 C C . LEU A 1 126 ? -6.014 3.823 5.690 1.00 97.94 126 LEU A C 1
ATOM 971 O O . LEU A 1 126 ? -5.708 3.112 4.736 1.00 97.94 126 LEU A O 1
ATOM 975 N N . LEU A 1 127 ? -6.333 5.106 5.542 1.00 98.19 127 LEU A N 1
ATOM 976 C CA . LEU A 1 127 ? -6.043 5.881 4.335 1.00 98.19 127 LEU A CA 1
ATOM 977 C C . LEU A 1 127 ? -4.786 6.708 4.580 1.00 98.19 127 LEU A C 1
ATOM 979 O O . LEU A 1 127 ? -4.712 7.399 5.589 1.00 98.19 127 LEU A O 1
ATOM 983 N N . ILE A 1 128 ? -3.837 6.687 3.653 1.00 98.62 128 ILE A N 1
ATOM 984 C CA . ILE A 1 128 ? -2.641 7.527 3.677 1.00 98.62 128 ILE A CA 1
ATOM 985 C C . ILE A 1 128 ? -2.661 8.425 2.444 1.00 98.62 128 ILE A C 1
ATOM 987 O O . ILE A 1 128 ? -2.615 7.941 1.307 1.00 98.62 128 ILE A O 1
ATOM 991 N N . ASP A 1 129 ? -2.747 9.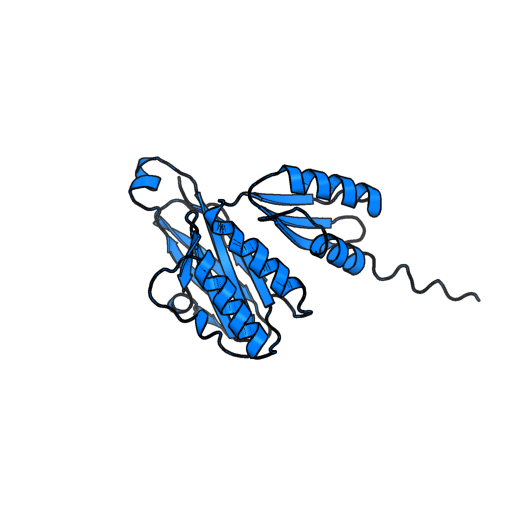735 2.673 1.00 97.94 129 ASP A N 1
ATOM 992 C CA . ASP A 1 129 ? -2.768 10.721 1.597 1.00 97.94 129 ASP A CA 1
ATOM 993 C C . ASP A 1 129 ? -1.370 10.959 1.003 1.00 97.94 129 ASP A C 1
ATOM 995 O O . ASP A 1 129 ? -0.351 10.516 1.537 1.00 97.94 129 ASP A O 1
ATOM 999 N N . HIS A 1 130 ? -1.314 11.675 -0.121 1.00 97.50 130 HIS A N 1
ATOM 1000 C CA . HIS A 1 130 ? -0.068 12.027 -0.809 1.00 97.50 130 HIS A CA 1
ATOM 1001 C C . HIS A 1 130 ? 0.920 12.846 0.042 1.00 97.50 130 HIS A C 1
ATOM 1003 O O . HIS A 1 130 ? 2.096 12.924 -0.285 1.00 97.50 130 HIS A O 1
ATOM 1009 N N . ARG A 1 131 ? 0.474 13.454 1.147 1.00 97.31 131 ARG A N 1
ATOM 1010 C CA . ARG A 1 131 ? 1.333 14.195 2.086 1.00 97.31 131 ARG A CA 1
ATOM 1011 C C . ARG A 1 131 ? 1.794 13.316 3.245 1.00 97.31 131 ARG A C 1
ATOM 1013 O O . ARG A 1 131 ? 2.381 13.828 4.195 1.00 97.31 131 ARG A O 1
ATOM 1020 N N . GLY A 1 132 ? 1.523 12.013 3.186 1.00 98.12 132 GLY A N 1
ATOM 1021 C CA . GLY A 1 132 ? 1.888 11.065 4.228 1.00 98.12 132 GLY A CA 1
ATOM 1022 C C . GLY A 1 132 ? 1.010 11.157 5.471 1.00 98.12 132 GLY A C 1
ATOM 1023 O O . GLY A 1 132 ? 1.418 10.669 6.520 1.00 98.12 132 GLY A O 1
ATOM 1024 N N . MET A 1 133 ? -0.172 11.778 5.405 1.00 98.25 133 MET A N 1
ATOM 1025 C CA . MET A 1 133 ? -1.096 11.816 6.539 1.00 98.25 133 MET A CA 1
ATOM 1026 C C . MET A 1 133 ? -1.970 10.568 6.548 1.00 98.25 133 MET A C 1
ATOM 1028 O O . MET A 1 133 ? -2.649 10.279 5.565 1.00 98.25 133 MET A O 1
ATOM 1032 N N . ALA A 1 134 ? -1.972 9.852 7.668 1.00 98.50 134 ALA A N 1
ATOM 1033 C CA . ALA A 1 134 ? -2.805 8.687 7.902 1.00 98.50 134 ALA A CA 1
ATOM 1034 C C . ALA A 1 134 ? -4.139 9.077 8.556 1.00 98.50 134 ALA A C 1
ATOM 1036 O O . ALA A 1 134 ? -4.188 9.889 9.484 1.00 98.50 134 ALA A O 1
ATOM 1037 N N . PHE A 1 135 ? -5.212 8.445 8.097 1.00 97.88 135 PHE A N 1
ATOM 1038 C CA . PHE A 1 135 ? -6.580 8.581 8.581 1.00 97.88 135 PHE A CA 1
ATOM 1039 C C . PHE A 1 135 ? -7.111 7.188 8.918 1.00 97.88 135 PHE A C 1
ATOM 1041 O O . PHE A 1 135 ? -7.024 6.286 8.085 1.00 97.88 135 PHE A O 1
ATOM 1048 N N . ASN A 1 136 ? -7.676 7.012 10.110 1.00 97.06 136 ASN A N 1
ATOM 1049 C CA . ASN A 1 136 ? -8.359 5.775 10.471 1.00 97.06 136 ASN A CA 1
ATOM 1050 C C . ASN A 1 136 ? -9.715 5.698 9.743 1.00 97.06 136 ASN A C 1
ATOM 1052 O O . ASN A 1 136 ? -10.490 6.660 9.742 1.00 97.06 136 ASN A O 1
ATOM 1056 N N . LEU A 1 137 ? -9.989 4.557 9.112 1.00 95.75 137 LEU A N 1
ATOM 1057 C CA . LEU A 1 137 ? -11.217 4.290 8.365 1.00 95.75 137 LEU A CA 1
ATOM 1058 C C . LEU A 1 137 ? -12.121 3.254 9.037 1.00 95.75 137 LEU A C 1
ATOM 1060 O O . LEU A 1 137 ? -13.147 2.917 8.454 1.00 95.75 137 LEU A O 1
ATOM 1064 N N . ASP A 1 138 ? -11.806 2.775 10.241 1.00 93.50 138 ASP A N 1
ATOM 1065 C CA . ASP A 1 138 ? -12.512 1.653 10.878 1.00 93.50 138 ASP A CA 1
ATOM 1066 C C . ASP A 1 138 ? -14.008 1.951 11.046 1.00 93.50 138 ASP A C 1
ATOM 1068 O O . ASP A 1 138 ? -14.860 1.124 10.733 1.00 93.50 138 ASP A O 1
ATOM 1072 N N . SER A 1 139 ? -14.352 3.193 11.401 1.00 92.62 139 SER A N 1
ATOM 1073 C CA . SER A 1 139 ? -15.749 3.662 11.488 1.00 92.62 139 SER A CA 1
ATOM 1074 C C . SER A 1 139 ? -16.509 3.693 10.150 1.00 92.62 139 SER A C 1
ATOM 1076 O O . SER A 1 139 ? -17.725 3.885 10.129 1.00 92.62 139 SER A O 1
ATOM 1078 N N . ARG A 1 140 ? -15.808 3.547 9.021 1.00 92.44 140 ARG A N 1
ATOM 1079 C CA . ARG A 1 140 ? -16.364 3.495 7.658 1.00 92.44 140 ARG A CA 1
ATOM 1080 C C . ARG A 1 140 ? -16.440 2.069 7.112 1.00 92.44 140 ARG A C 1
ATOM 1082 O O . ARG A 1 140 ? -16.932 1.889 5.995 1.00 92.44 140 ARG A O 1
ATOM 1089 N N . ILE A 1 141 ? -15.952 1.083 7.864 1.00 92.50 141 ILE A N 1
ATOM 1090 C CA . ILE A 1 141 ? -15.982 -0.323 7.482 1.00 92.50 141 ILE A CA 1
ATOM 1091 C C . ILE A 1 141 ? -17.321 -0.936 7.887 1.00 92.50 141 ILE A C 1
ATOM 1093 O O . ILE A 1 141 ? -17.762 -0.845 9.029 1.00 92.50 141 ILE A O 1
ATOM 1097 N N . LEU A 1 142 ? -17.964 -1.599 6.930 1.00 91.81 142 LEU A N 1
ATOM 1098 C CA . LEU A 1 142 ? -19.165 -2.395 7.142 1.00 91.81 142 LEU A CA 1
ATOM 1099 C C . LEU A 1 142 ? -18.781 -3.872 7.112 1.00 91.81 142 LEU A C 1
ATOM 1101 O O . LEU A 1 142 ? -18.520 -4.424 6.039 1.00 91.81 142 LEU A O 1
ATOM 1105 N N . ALA A 1 143 ? -18.735 -4.492 8.289 1.00 87.81 143 ALA A N 1
ATOM 1106 C CA . ALA A 1 143 ? -18.462 -5.916 8.435 1.00 87.81 143 ALA A CA 1
ATOM 1107 C C . ALA A 1 143 ? -19.650 -6.770 7.958 1.00 87.81 143 ALA A C 1
ATOM 1109 O O . ALA A 1 143 ? -20.816 -6.452 8.195 1.00 87.81 143 ALA A O 1
ATOM 1110 N N . GLN A 1 144 ? -19.331 -7.873 7.292 1.00 84.56 144 GLN A N 1
ATOM 1111 C CA . GLN A 1 144 ? -20.230 -8.940 6.859 1.00 84.56 144 GLN A CA 1
ATOM 1112 C C . GLN A 1 144 ? -19.626 -10.282 7.314 1.00 84.56 144 GLN A C 1
ATOM 1114 O O . GLN A 1 144 ? -18.543 -10.309 7.893 1.00 84.56 144 GLN A O 1
ATOM 1119 N N . ALA A 1 145 ? -20.321 -11.400 7.089 1.00 77.12 145 ALA A N 1
ATOM 1120 C CA . ALA A 1 145 ? -19.931 -12.695 7.661 1.00 77.12 145 ALA A CA 1
ATOM 1121 C C . ALA A 1 145 ? -18.498 -13.150 7.300 1.00 77.12 145 ALA A C 1
ATOM 1123 O O . ALA A 1 145 ? -17.822 -13.742 8.135 1.00 77.12 145 ALA A O 1
ATOM 1124 N N . ASP A 1 146 ? -18.041 -12.878 6.078 1.00 78.56 146 ASP A N 1
ATOM 1125 C CA . ASP A 1 146 ? -16.768 -13.352 5.513 1.00 78.56 146 ASP A CA 1
ATOM 1126 C C . ASP A 1 146 ? -15.919 -12.238 4.875 1.00 78.56 146 ASP A C 1
ATOM 1128 O O . ASP A 1 146 ? -14.858 -12.489 4.304 1.00 78.56 146 ASP A O 1
ATOM 1132 N N . LYS A 1 147 ? -16.396 -10.995 4.938 1.00 88.75 147 LYS A N 1
ATOM 1133 C CA . LYS A 1 147 ? -15.779 -9.839 4.286 1.00 88.75 147 LYS A CA 1
ATOM 1134 C C . LYS A 1 147 ? -16.188 -8.546 4.962 1.00 88.75 147 LYS A C 1
ATOM 1136 O O . LYS A 1 147 ? -17.188 -8.485 5.668 1.00 88.75 147 LYS A O 1
ATOM 1141 N N . ALA A 1 148 ? -15.459 -7.486 4.673 1.00 91.31 148 ALA A N 1
ATOM 1142 C CA . ALA A 1 148 ? -15.818 -6.127 5.014 1.00 91.31 148 ALA A CA 1
ATOM 1143 C C . ALA A 1 148 ? -15.886 -5.285 3.738 1.00 91.31 148 ALA A C 1
ATOM 1145 O O . ALA A 1 148 ? -15.150 -5.514 2.782 1.00 91.31 148 ALA A O 1
ATOM 1146 N N . THR A 1 149 ? -16.772 -4.300 3.710 1.00 94.44 149 THR A N 1
ATOM 1147 C CA . THR A 1 149 ? -16.883 -3.360 2.587 1.00 94.44 149 THR A CA 1
ATOM 1148 C C . THR A 1 149 ? -16.806 -1.939 3.097 1.00 94.44 149 THR A C 1
ATOM 1150 O O . THR A 1 149 ? -17.255 -1.658 4.206 1.00 94.44 149 THR A O 1
ATOM 1153 N N . PHE A 1 150 ? -16.295 -1.029 2.283 1.00 95.50 150 PHE A N 1
ATOM 1154 C CA . PHE A 1 150 ? -16.335 0.398 2.577 1.00 95.50 150 PHE A CA 1
ATOM 1155 C C . PHE A 1 150 ? -16.717 1.171 1.329 1.00 95.50 150 PHE A C 1
ATOM 1157 O O . PHE A 1 150 ? -16.438 0.752 0.206 1.00 95.50 150 PHE A O 1
ATOM 1164 N N . LYS A 1 151 ? -17.366 2.313 1.538 1.00 96.31 151 LYS A N 1
ATOM 1165 C CA . LYS A 1 151 ? -17.677 3.267 0.479 1.00 96.31 151 LYS A CA 1
ATOM 1166 C C . LYS A 1 151 ? -17.881 4.644 1.085 1.00 96.31 151 LYS A C 1
ATOM 1168 O O . LYS A 1 151 ? -18.818 4.844 1.855 1.00 96.31 151 LYS A O 1
ATOM 1173 N N . PHE A 1 152 ? -17.025 5.599 0.746 1.00 95.25 152 PHE A N 1
ATOM 1174 C CA . PHE A 1 152 ? -17.130 6.964 1.259 1.00 95.25 152 PHE A CA 1
ATOM 1175 C C . PHE A 1 152 ? -16.613 7.987 0.239 1.00 95.25 152 PHE A C 1
ATOM 1177 O O . PHE A 1 152 ? -15.697 7.671 -0.522 1.00 95.25 152 PHE A O 1
ATOM 1184 N N . PRO A 1 153 ? -17.195 9.201 0.191 1.00 94.94 153 PRO A N 1
ATOM 1185 C CA . PRO A 1 153 ? -16.669 10.284 -0.634 1.00 94.94 153 PRO A CA 1
ATOM 1186 C C . PRO A 1 153 ? -15.298 10.721 -0.122 1.00 94.94 153 PRO A C 1
ATOM 1188 O O . PRO A 1 153 ? -15.082 10.806 1.090 1.00 94.94 153 PRO A O 1
ATOM 1191 N N . ILE A 1 154 ? -14.393 11.012 -1.050 1.00 94.94 154 ILE A N 1
ATOM 1192 C CA . ILE A 1 154 ? -13.065 11.542 -0.754 1.00 94.94 154 ILE A CA 1
ATOM 1193 C C . ILE A 1 154 ? -12.797 12.758 -1.638 1.00 94.94 154 ILE A C 1
ATOM 1195 O O . ILE A 1 154 ? -13.076 12.745 -2.835 1.00 94.94 154 ILE A O 1
ATOM 1199 N N . ASP A 1 155 ? -12.256 13.816 -1.045 1.00 94.12 155 ASP A N 1
ATOM 1200 C CA . ASP A 1 155 ? -11.963 15.073 -1.725 1.00 94.12 155 ASP A CA 1
ATOM 1201 C C . ASP A 1 155 ? -10.491 15.445 -1.593 1.00 94.12 155 ASP A C 1
ATOM 1203 O O . ASP A 1 155 ? -9.841 15.161 -0.585 1.00 94.12 155 ASP A O 1
ATOM 1207 N N . LEU A 1 156 ? -9.985 16.134 -2.613 1.00 93.25 156 LEU A N 1
ATOM 1208 C CA . LEU A 1 156 ? -8.715 16.837 -2.522 1.00 93.25 156 LEU A CA 1
ATOM 1209 C C . LEU A 1 156 ? -8.833 18.049 -1.600 1.00 93.25 156 LEU A C 1
ATOM 1211 O O . LEU A 1 156 ? -9.866 18.722 -1.540 1.00 93.25 156 LEU A O 1
ATOM 1215 N N . GLY A 1 157 ? -7.722 18.388 -0.945 1.00 91.38 157 GLY A N 1
ATOM 1216 C CA . GLY A 1 157 ? -7.589 19.678 -0.281 1.00 91.38 157 GLY A CA 1
ATOM 1217 C C . GLY A 1 157 ? -7.790 20.826 -1.274 1.00 91.38 157 GLY A C 1
ATOM 1218 O O . GLY A 1 157 ? -7.455 20.709 -2.452 1.00 91.38 157 GLY A O 1
ATOM 1219 N N . ALA A 1 158 ? -8.316 21.958 -0.797 1.00 91.81 158 ALA A N 1
ATOM 1220 C CA . ALA A 1 158 ? -8.683 23.090 -1.653 1.00 91.81 158 ALA A CA 1
ATOM 1221 C C . ALA A 1 158 ? -7.535 23.568 -2.561 1.00 91.81 158 ALA A C 1
ATOM 1223 O O . ALA A 1 158 ? -7.771 23.878 -3.725 1.00 91.81 158 ALA A O 1
ATOM 1224 N N . ALA A 1 159 ? -6.298 23.579 -2.052 1.00 91.81 159 ALA A N 1
ATOM 1225 C CA . ALA A 1 159 ? -5.119 23.964 -2.823 1.00 91.81 159 ALA A CA 1
ATOM 1226 C C . ALA A 1 159 ? -4.814 22.980 -3.967 1.00 91.81 159 ALA A C 1
ATOM 1228 O O . ALA A 1 159 ? -4.599 23.405 -5.099 1.00 91.81 159 ALA A O 1
ATOM 1229 N N . ASP A 1 160 ? -4.841 21.672 -3.698 1.00 93.75 160 ASP A N 1
ATOM 1230 C CA . ASP A 1 160 ? -4.572 20.647 -4.714 1.00 93.75 160 ASP A CA 1
ATOM 1231 C C . ASP A 1 160 ? -5.687 20.589 -5.761 1.00 93.75 160 ASP A C 1
ATOM 1233 O O . ASP A 1 160 ? -5.411 20.452 -6.953 1.00 93.75 160 ASP A O 1
ATOM 1237 N N . LYS A 1 161 ? -6.940 20.782 -5.326 1.00 91.75 161 LYS A N 1
ATOM 1238 C CA . LYS A 1 161 ? -8.104 20.888 -6.210 1.00 91.75 161 LYS A CA 1
ATOM 1239 C C . LYS A 1 161 ? -8.013 22.111 -7.122 1.00 91.75 161 LYS A C 1
ATOM 1241 O O . LYS A 1 161 ? -8.212 21.986 -8.324 1.00 91.75 161 LYS A O 1
ATOM 1246 N N . ALA A 1 162 ? -7.676 23.280 -6.572 1.00 92.19 162 ALA A N 1
ATOM 1247 C CA . ALA A 1 162 ? -7.496 24.508 -7.350 1.00 92.19 162 ALA A CA 1
ATOM 1248 C C . ALA A 1 162 ? -6.339 24.398 -8.357 1.00 92.19 162 ALA A C 1
ATOM 1250 O O . ALA A 1 162 ? -6.409 24.970 -9.440 1.00 92.19 162 ALA A O 1
ATOM 1251 N N . ALA A 1 163 ? -5.301 23.633 -8.016 1.00 93.12 163 ALA A N 1
ATOM 1252 C CA . ALA A 1 163 ? -4.180 23.340 -8.900 1.00 93.12 163 ALA A CA 1
ATOM 1253 C C . ALA A 1 163 ? -4.463 22.213 -9.917 1.00 93.12 163 ALA A C 1
ATOM 1255 O O . ALA A 1 163 ? -3.571 21.874 -10.692 1.00 93.12 163 ALA A O 1
ATOM 1256 N N . GLY A 1 164 ? -5.662 21.614 -9.917 1.00 92.50 164 GLY A N 1
ATOM 1257 C CA . GLY A 1 164 ? -6.024 20.526 -10.831 1.00 92.50 164 GLY A CA 1
ATOM 1258 C C . GLY A 1 164 ? -5.153 19.277 -10.670 1.00 92.50 164 GLY A C 1
ATOM 1259 O O . GLY A 1 164 ? -4.930 18.551 -11.639 1.00 92.50 164 GLY A O 1
ATOM 1260 N N . LYS A 1 165 ? -4.603 19.043 -9.471 1.00 94.12 165 LYS A N 1
ATOM 1261 C CA . LYS A 1 165 ? -3.687 17.924 -9.240 1.00 94.12 165 LYS A CA 1
ATOM 1262 C C . LYS A 1 165 ? -4.413 16.584 -9.289 1.00 94.12 165 LYS A C 1
ATOM 1264 O O . LYS A 1 165 ? -5.566 16.456 -8.884 1.00 94.12 165 LYS A O 1
ATOM 1269 N N . VAL A 1 166 ? -3.662 15.564 -9.690 1.00 95.88 166 VAL A N 1
ATOM 1270 C CA . VAL A 1 166 ? -3.991 14.156 -9.472 1.00 95.88 166 VAL A CA 1
ATOM 1271 C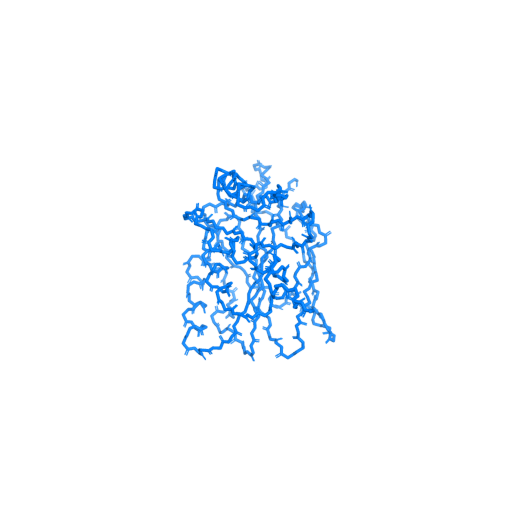 C . VAL A 1 166 ? -2.909 13.594 -8.566 1.00 95.88 166 VAL A C 1
ATOM 1273 O O . VAL A 1 166 ? -1.737 13.619 -8.930 1.00 95.88 166 VAL A O 1
ATOM 1276 N N . VAL A 1 167 ? -3.287 13.135 -7.378 1.00 97.06 167 VAL A N 1
ATOM 1277 C CA . VAL A 1 167 ? -2.339 12.772 -6.319 1.00 97.06 167 VAL A CA 1
ATOM 1278 C C . VAL A 1 167 ? -2.478 11.299 -5.926 1.00 97.06 167 VAL A C 1
ATOM 1280 O O . VAL A 1 167 ? -3.584 10.746 -5.993 1.00 97.06 167 VAL A O 1
ATOM 1283 N N . PRO A 1 168 ? -1.385 10.645 -5.503 1.00 97.88 168 PRO A N 1
ATOM 1284 C CA . PRO A 1 168 ? -1.429 9.263 -5.048 1.00 97.88 168 PRO A CA 1
ATOM 1285 C C . PRO A 1 168 ? -2.104 9.143 -3.680 1.00 97.88 168 PRO A C 1
ATOM 1287 O O . PRO A 1 168 ? -1.960 9.994 -2.804 1.00 97.88 168 PRO A O 1
ATOM 1290 N N . GLN A 1 169 ? -2.846 8.065 -3.479 1.00 98.31 169 GLN A N 1
ATOM 1291 C CA . GLN A 1 169 ? -3.486 7.711 -2.217 1.00 98.31 169 GLN A CA 1
ATOM 1292 C C . GLN A 1 169 ? -3.300 6.216 -1.976 1.00 98.31 169 GLN A C 1
ATOM 1294 O O . GLN A 1 169 ? -3.261 5.428 -2.925 1.00 98.31 169 GLN A O 1
ATOM 1299 N N . ILE A 1 170 ? -3.199 5.820 -0.711 1.00 98.50 170 ILE A N 1
ATOM 1300 C CA . ILE A 1 170 ? -2.976 4.426 -0.328 1.00 98.50 170 ILE A CA 1
ATOM 1301 C C . ILE A 1 170 ? -4.015 4.029 0.716 1.00 98.50 170 ILE A C 1
ATOM 1303 O O . ILE A 1 170 ? -4.145 4.697 1.736 1.00 98.50 170 ILE A O 1
ATOM 1307 N N . ILE A 1 171 ? -4.733 2.933 0.485 1.00 98.06 171 ILE A N 1
ATOM 1308 C CA . ILE A 1 171 ? -5.508 2.254 1.527 1.00 98.06 171 ILE A CA 1
ATOM 1309 C C . ILE A 1 171 ? -4.673 1.087 2.027 1.00 98.06 171 ILE A C 1
ATOM 1311 O O . ILE A 1 171 ? -4.321 0.208 1.245 1.00 98.06 171 ILE A O 1
ATOM 1315 N N . MET A 1 172 ? -4.359 1.085 3.315 1.00 97.25 172 MET A N 1
ATOM 1316 C CA . MET A 1 172 ? -3.633 0.016 3.985 1.00 97.25 172 MET A CA 1
ATOM 1317 C C . MET A 1 172 ? -4.568 -0.719 4.934 1.00 97.25 172 MET A C 1
ATOM 1319 O O . MET A 1 172 ? -5.361 -0.098 5.637 1.00 97.25 172 MET A O 1
ATOM 1323 N N . VAL A 1 173 ? -4.454 -2.040 4.971 1.00 95.62 173 VAL A N 1
ATOM 1324 C CA . VAL A 1 173 ? -5.154 -2.882 5.936 1.00 95.62 173 VAL A CA 1
ATOM 1325 C C . VAL A 1 173 ? -4.121 -3.669 6.712 1.00 95.62 173 VAL A C 1
ATOM 1327 O O . VAL A 1 173 ? -3.269 -4.319 6.112 1.00 95.62 173 VAL A O 1
ATOM 1330 N N . ILE A 1 174 ? -4.230 -3.621 8.032 1.00 94.62 174 ILE A N 1
ATOM 1331 C CA . ILE A 1 174 ? -3.394 -4.350 8.982 1.00 94.62 174 ILE A CA 1
ATOM 1332 C C . ILE A 1 174 ? -4.308 -5.352 9.663 1.00 94.62 174 ILE A C 1
ATOM 1334 O O . ILE A 1 174 ? -5.391 -4.981 10.100 1.00 94.62 174 ILE A O 1
ATOM 1338 N N . THR A 1 175 ? -3.935 -6.624 9.686 1.00 92.19 175 THR A N 1
ATOM 1339 C CA . THR A 1 175 ? -4.785 -7.702 10.194 1.00 92.19 175 THR A CA 1
ATOM 1340 C C . THR A 1 175 ? -4.004 -8.593 11.147 1.00 92.19 175 THR A C 1
ATOM 1342 O O . THR A 1 175 ? -2.857 -8.934 10.869 1.00 92.19 175 THR A O 1
ATOM 1345 N N . GLY A 1 176 ? -4.620 -8.977 12.263 1.00 91.25 176 GLY A N 1
ATOM 1346 C CA . GLY A 1 176 ? -4.011 -9.867 13.248 1.00 91.25 176 GLY A CA 1
ATOM 1347 C C . GLY A 1 176 ? -5.022 -10.453 14.234 1.00 91.25 176 GLY A C 1
ATOM 1348 O O . GLY A 1 176 ? -6.225 -10.225 14.099 1.00 91.25 176 GLY A O 1
ATOM 1349 N N . PRO A 1 177 ? -4.556 -11.238 15.218 1.00 89.38 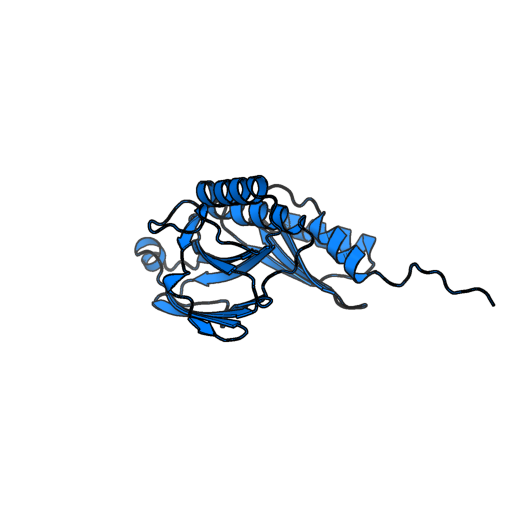177 PRO A N 1
ATOM 1350 C CA . PRO A 1 177 ? -5.421 -11.936 16.172 1.00 89.38 177 PRO A CA 1
ATOM 1351 C C . PRO A 1 177 ? -6.017 -11.022 17.256 1.00 89.38 177 PRO A C 1
ATOM 1353 O O . PRO A 1 177 ? -6.883 -11.455 18.011 1.00 89.38 177 PRO A O 1
ATOM 1356 N N . GLN A 1 178 ? -5.540 -9.781 17.360 1.00 90.50 178 GLN A N 1
ATOM 1357 C CA . GLN A 1 178 ? -5.968 -8.794 18.348 1.00 90.50 178 GLN A CA 1
ATOM 1358 C C . GLN A 1 178 ? -5.918 -7.381 17.757 1.00 90.50 178 GLN A C 1
ATOM 1360 O O . GLN A 1 178 ? -5.269 -7.156 16.733 1.00 90.50 178 GLN A O 1
ATOM 1365 N N . ASP A 1 179 ? -6.582 -6.437 18.422 1.00 90.31 179 ASP A N 1
ATOM 1366 C CA . ASP A 1 179 ? -6.576 -5.028 18.032 1.00 90.31 179 ASP A CA 1
ATOM 1367 C C . ASP A 1 179 ? -5.173 -4.414 18.117 1.00 90.31 179 ASP A C 1
ATOM 1369 O O . ASP A 1 179 ? -4.419 -4.689 19.051 1.00 90.31 179 ASP A O 1
ATOM 1373 N N . VAL A 1 180 ? -4.871 -3.508 17.182 1.00 92.50 180 VAL A N 1
ATOM 1374 C CA . VAL A 1 180 ? -3.694 -2.632 17.236 1.00 92.50 180 VAL A CA 1
ATOM 1375 C C . VAL A 1 180 ? -4.112 -1.301 17.855 1.00 92.50 180 VAL A C 1
ATOM 1377 O O . VAL A 1 180 ? -4.725 -0.458 17.198 1.00 92.50 180 VAL A O 1
ATOM 1380 N N . GLN A 1 181 ? -3.766 -1.074 19.117 1.00 94.38 181 GLN A N 1
ATOM 1381 C CA . GLN A 1 181 ? -4.150 0.131 19.855 1.00 94.38 181 GLN A CA 1
ATOM 1382 C C . GLN A 1 181 ? -3.565 1.398 19.227 1.00 94.38 181 GLN A C 1
ATOM 1384 O O . GLN A 1 181 ? -4.235 2.428 19.160 1.00 94.38 181 GLN A O 1
ATOM 1389 N N . ALA A 1 182 ? -2.341 1.335 18.701 1.00 95.19 182 ALA A N 1
ATOM 1390 C CA . ALA A 1 182 ? -1.729 2.443 17.980 1.00 95.19 182 ALA A CA 1
ATOM 1391 C C . ALA A 1 182 ? -2.503 2.834 16.707 1.00 95.19 182 ALA A C 1
ATOM 1393 O O . ALA A 1 182 ? -2.416 3.990 16.295 1.00 95.19 182 ALA A O 1
ATOM 1394 N N . ALA A 1 183 ? -3.282 1.922 16.113 1.00 94.94 183 ALA A N 1
ATOM 1395 C CA . ALA A 1 183 ? -4.129 2.206 14.956 1.00 94.94 183 ALA A CA 1
ATOM 1396 C C . ALA A 1 183 ? -5.481 2.846 15.334 1.00 94.94 183 ALA A C 1
ATOM 1398 O O . ALA A 1 183 ? -6.125 3.445 14.471 1.00 94.94 183 ALA A O 1
ATOM 1399 N N . ALA A 1 184 ? -5.887 2.800 16.608 1.00 94.50 184 ALA A N 1
ATOM 1400 C CA . ALA A 1 184 ? -7.107 3.429 17.114 1.00 94.50 184 ALA A CA 1
ATOM 1401 C C . ALA A 1 184 ? -6.886 4.920 17.447 1.00 94.50 184 ALA A C 1
ATOM 1403 O O . ALA A 1 184 ? -6.796 5.325 18.607 1.00 94.50 184 ALA A O 1
ATOM 1404 N N . PHE A 1 185 ? -6.806 5.763 16.415 1.00 95.12 185 PHE A N 1
ATOM 1405 C CA . PHE A 1 185 ? -6.632 7.214 16.547 1.00 95.12 185 PHE A CA 1
ATOM 1406 C C . PHE A 1 185 ? -7.757 7.994 15.852 1.00 95.12 185 PHE A C 1
ATOM 1408 O O . PHE A 1 185 ? -8.293 7.575 14.830 1.00 95.12 185 PHE A O 1
ATOM 1415 N N . SER A 1 186 ? -8.100 9.169 16.389 1.00 92.75 186 SER A N 1
ATOM 1416 C CA . SER A 1 186 ? -9.156 10.038 15.841 1.00 92.75 186 SER A CA 1
ATOM 1417 C C . SER A 1 186 ? -8.626 11.205 15.008 1.00 92.75 186 SER A C 1
ATOM 1419 O O . SER A 1 186 ? -9.322 11.712 14.130 1.00 92.75 186 SER A O 1
ATOM 1421 N N . THR A 1 187 ? -7.409 11.666 15.299 1.00 95.31 187 THR A N 1
ATOM 1422 C CA . THR A 1 187 ? -6.803 12.829 14.640 1.00 95.31 187 THR A CA 1
ATOM 1423 C C . THR A 1 187 ? -5.861 12.362 13.539 1.00 95.31 187 THR A C 1
ATOM 1425 O O . THR A 1 187 ? -4.990 11.539 13.829 1.00 95.31 187 THR A O 1
ATOM 1428 N N . PRO A 1 188 ? -5.969 12.888 12.303 1.00 96.81 188 PRO A N 1
ATOM 1429 C CA . PRO A 1 188 ? -5.039 12.540 11.235 1.00 96.81 188 PRO A CA 1
ATOM 1430 C C . PRO A 1 188 ? -3.588 12.692 11.693 1.00 96.81 188 PRO A C 1
ATOM 1432 O O . PRO A 1 188 ? -3.211 13.729 12.239 1.00 96.81 188 PRO A O 1
ATOM 1435 N N . THR A 1 189 ? -2.789 11.648 11.495 1.00 98.06 189 THR A N 1
ATOM 1436 C CA . THR A 1 189 ? -1.442 11.532 12.074 1.00 98.06 189 THR A CA 1
ATOM 1437 C C . THR A 1 189 ? -0.430 11.230 10.972 1.00 98.06 189 THR A C 1
ATOM 1439 O O . THR A 1 189 ? -0.748 10.440 10.086 1.00 98.06 189 THR A O 1
ATOM 1442 N N . PRO A 1 190 ? 0.785 11.810 10.977 1.00 98.44 190 PRO A N 1
ATOM 1443 C CA . PRO A 1 190 ? 1.803 11.458 9.990 1.00 98.44 190 PRO A CA 1
ATOM 1444 C C . PRO A 1 190 ? 2.113 9.954 10.004 1.00 98.44 190 PRO A C 1
ATOM 1446 O O . PRO A 1 190 ? 2.429 9.392 11.054 1.00 98.44 190 PRO A O 1
ATOM 1449 N N . ALA A 1 191 ? 2.070 9.305 8.840 1.00 98.38 191 ALA A N 1
ATOM 1450 C CA . ALA A 1 191 ? 2.359 7.881 8.675 1.00 98.38 191 ALA A CA 1
ATOM 1451 C C . ALA A 1 191 ? 3.775 7.531 9.160 1.00 98.38 191 ALA A C 1
ATOM 1453 O O . ALA A 1 191 ? 3.960 6.503 9.803 1.00 98.38 191 ALA A O 1
ATOM 1454 N N . ALA A 1 192 ? 4.734 8.441 8.955 1.00 97.75 192 ALA A N 1
ATOM 1455 C CA . ALA A 1 192 ? 6.108 8.330 9.448 1.00 97.75 192 ALA A CA 1
ATOM 1456 C C . ALA A 1 192 ? 6.227 8.247 10.984 1.00 97.75 192 ALA A C 1
ATOM 1458 O O . ALA A 1 192 ? 7.244 7.794 11.493 1.00 97.75 192 ALA A O 1
ATOM 1459 N N . LEU A 1 193 ? 5.208 8.688 11.731 1.00 97.69 193 LEU A N 1
ATOM 1460 C CA . LEU A 1 193 ? 5.149 8.555 13.192 1.00 97.69 193 LEU A CA 1
ATOM 1461 C C . LEU A 1 193 ? 4.250 7.389 13.617 1.00 97.69 193 LEU A C 1
ATOM 1463 O O . LEU A 1 193 ? 4.549 6.683 14.577 1.00 97.69 193 LEU A O 1
ATOM 1467 N N . LEU A 1 194 ? 3.138 7.194 12.905 1.00 98.31 194 LEU A N 1
ATOM 1468 C CA . LEU A 1 194 ? 2.132 6.186 13.224 1.00 98.31 194 LEU A CA 1
ATOM 1469 C C . LEU A 1 194 ? 2.621 4.758 12.954 1.00 98.31 194 LEU A C 1
ATOM 1471 O O . LEU A 1 194 ? 2.494 3.893 13.817 1.00 98.31 194 LEU A O 1
ATOM 1475 N N . LEU A 1 195 ? 3.145 4.499 11.755 1.00 98.06 195 LEU A N 1
ATOM 1476 C CA . LEU A 1 195 ? 3.474 3.145 11.311 1.00 98.06 195 LEU A CA 1
ATOM 1477 C C . LEU A 1 195 ? 4.607 2.512 12.141 1.00 98.06 195 LEU A C 1
ATOM 1479 O O . LEU A 1 195 ? 4.430 1.367 12.560 1.00 98.06 195 LEU A O 1
ATOM 1483 N N . PRO A 1 196 ? 5.695 3.225 12.504 1.00 97.50 196 PRO A N 1
ATOM 1484 C CA . PRO A 1 196 ? 6.705 2.673 13.407 1.00 97.50 196 PRO A CA 1
ATOM 1485 C C . PRO A 1 196 ? 6.142 2.319 14.786 1.00 97.50 196 PRO A C 1
ATOM 1487 O O . PRO A 1 196 ? 6.482 1.276 15.338 1.00 97.50 196 PRO A O 1
ATOM 1490 N N . LYS A 1 197 ? 5.228 3.140 15.319 1.00 97.25 197 LYS A N 1
ATOM 1491 C CA . LYS A 1 197 ? 4.561 2.870 16.599 1.00 97.25 197 LYS A CA 1
ATOM 1492 C C . LYS A 1 197 ? 3.709 1.598 16.542 1.00 97.25 197 LYS A C 1
ATOM 1494 O O . LYS A 1 197 ? 3.699 0.824 17.494 1.00 97.25 197 LYS A O 1
ATOM 1499 N N . ILE A 1 198 ? 3.019 1.361 15.424 1.00 96.94 198 ILE A N 1
ATOM 1500 C CA . ILE A 1 198 ? 2.283 0.110 15.204 1.00 96.94 198 ILE A CA 1
ATOM 1501 C C . ILE A 1 198 ? 3.249 -1.084 15.155 1.00 96.94 198 ILE A C 1
ATOM 1503 O O . ILE A 1 198 ? 2.979 -2.106 15.783 1.00 96.94 198 ILE A O 1
ATOM 1507 N N . LEU A 1 199 ? 4.384 -0.969 14.456 1.00 95.44 199 LEU A N 1
ATOM 1508 C CA . LEU A 1 199 ? 5.379 -2.048 14.409 1.00 95.44 199 LEU A CA 1
ATOM 1509 C C . LEU A 1 199 ? 5.964 -2.366 15.789 1.00 95.44 199 LEU A C 1
ATOM 1511 O O . LEU A 1 199 ? 6.149 -3.537 16.113 1.00 95.44 199 LEU A O 1
ATOM 1515 N N . GLU A 1 200 ? 6.228 -1.349 16.609 1.00 95.25 200 GLU A N 1
ATOM 1516 C CA . GLU A 1 200 ? 6.710 -1.521 17.983 1.00 95.25 200 GLU A CA 1
ATOM 1517 C C . GLU A 1 200 ? 5.698 -2.293 18.847 1.00 95.25 200 GLU A C 1
ATOM 1519 O O . GLU A 1 200 ? 6.070 -3.221 19.573 1.00 95.25 200 GLU A O 1
ATOM 1524 N N . GLU A 1 201 ? 4.408 -1.973 18.726 1.00 94.75 201 GLU A N 1
ATOM 1525 C CA . GLU A 1 201 ? 3.328 -2.696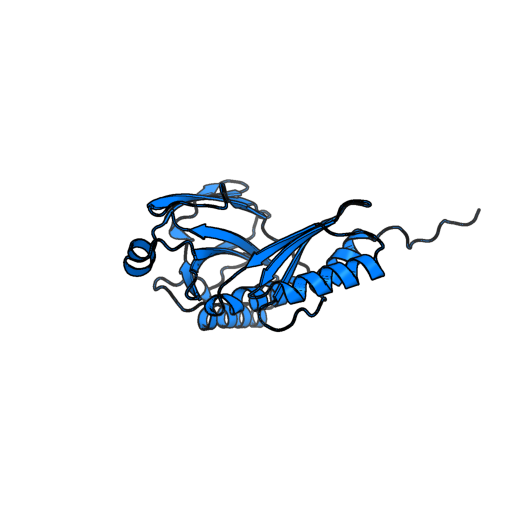 19.404 1.00 94.75 201 GLU A CA 1
ATOM 1526 C C . GLU A 1 201 ? 3.235 -4.162 18.941 1.00 94.75 201 GLU A C 1
ATOM 1528 O O . GLU A 1 201 ? 3.197 -5.084 19.765 1.00 94.75 201 GLU A O 1
ATOM 1533 N N . ILE A 1 202 ? 3.268 -4.397 17.626 1.00 92.25 202 ILE A N 1
ATOM 1534 C CA . ILE A 1 202 ? 3.251 -5.741 17.027 1.00 92.25 202 ILE A CA 1
ATOM 1535 C C . ILE A 1 202 ? 4.447 -6.571 17.519 1.00 92.25 202 ILE A C 1
ATOM 1537 O O . ILE A 1 202 ? 4.284 -7.712 17.958 1.00 92.25 202 ILE A O 1
ATOM 1541 N N . ALA A 1 203 ? 5.649 -5.989 17.518 1.00 90.31 203 ALA A N 1
ATOM 1542 C CA . ALA A 1 203 ? 6.862 -6.659 17.978 1.00 90.31 203 ALA A CA 1
ATOM 1543 C C . ALA A 1 203 ? 6.810 -6.993 19.479 1.00 90.31 203 ALA A C 1
ATOM 1545 O O . ALA A 1 203 ? 7.219 -8.080 19.893 1.00 90.31 203 ALA A O 1
ATOM 1546 N N . THR A 1 204 ? 6.265 -6.087 20.296 1.00 89.94 204 THR A N 1
ATOM 1547 C CA . THR A 1 204 ? 6.134 -6.268 21.751 1.00 89.94 204 THR A CA 1
ATOM 1548 C C . THR A 1 204 ? 5.163 -7.392 22.097 1.00 89.94 204 THR A C 1
ATOM 1550 O O . THR A 1 204 ? 5.430 -8.204 22.983 1.00 89.94 204 THR A O 1
ATOM 1553 N N . THR A 1 205 ? 4.045 -7.468 21.376 1.00 84.12 205 THR A N 1
ATOM 1554 C CA . THR A 1 205 ? 3.007 -8.481 21.605 1.00 84.12 205 THR A CA 1
ATOM 1555 C C . THR A 1 205 ? 3.349 -9.855 21.027 1.00 84.12 205 THR A C 1
ATOM 1557 O O . THR A 1 205 ? 2.651 -10.823 21.332 1.00 84.12 205 THR A O 1
ATOM 1560 N N . ARG A 1 206 ? 4.416 -9.962 20.215 1.00 80.06 206 ARG A N 1
ATOM 1561 C CA . ARG A 1 206 ? 4.865 -11.195 19.531 1.00 80.06 206 ARG A CA 1
ATOM 1562 C C . ARG A 1 206 ? 3.742 -11.925 18.791 1.00 80.06 206 ARG A C 1
ATOM 1564 O O . ARG A 1 206 ? 3.738 -13.151 18.707 1.00 80.06 206 ARG A O 1
ATOM 1571 N N . SER A 1 207 ? 2.767 -11.168 18.309 1.00 81.75 207 SER A N 1
ATOM 1572 C CA . SER A 1 207 ? 1.621 -11.699 17.585 1.00 81.75 207 SER A CA 1
ATOM 1573 C C . SER A 1 207 ? 1.879 -11.635 16.088 1.00 81.75 207 SER A C 1
ATOM 1575 O O . SER A 1 207 ? 2.567 -10.742 15.594 1.00 81.75 207 SER A O 1
ATOM 1577 N N . GLU A 1 208 ? 1.319 -12.592 15.362 1.00 87.81 208 GLU A N 1
ATOM 1578 C CA . GLU A 1 208 ? 1.432 -12.657 13.912 1.00 87.81 208 GLU A CA 1
ATOM 1579 C C . GLU A 1 208 ? 0.445 -11.681 13.271 1.00 87.81 208 GLU A C 1
ATOM 1581 O O . GLU A 1 208 ? -0.767 -11.892 13.290 1.00 87.81 208 GLU A O 1
ATOM 1586 N N . PHE A 1 209 ? 0.976 -10.604 12.700 1.00 92.31 209 PHE A N 1
ATOM 1587 C CA . PHE A 1 209 ? 0.213 -9.643 11.912 1.00 92.31 209 PHE A CA 1
ATOM 1588 C C . PHE A 1 209 ? 0.618 -9.723 10.443 1.00 92.31 209 PHE A C 1
ATOM 1590 O O . PHE A 1 209 ? 1.754 -10.060 10.113 1.00 92.31 209 PHE A O 1
ATOM 1597 N N . SER A 1 210 ? -0.308 -9.364 9.565 1.00 92.56 210 SER A N 1
ATOM 1598 C CA . SER A 1 210 ? -0.063 -9.171 8.140 1.00 92.56 210 SER A CA 1
ATOM 1599 C C . SER A 1 210 ? -0.655 -7.844 7.685 1.00 92.56 210 SER A C 1
ATOM 1601 O O . SER A 1 210 ? -1.542 -7.276 8.330 1.00 92.56 210 SER A O 1
ATOM 1603 N N . ALA A 1 211 ? -0.163 -7.326 6.563 1.00 94.56 211 ALA A N 1
ATOM 1604 C CA . ALA A 1 211 ? -0.728 -6.136 5.956 1.00 94.56 211 ALA A CA 1
ATOM 1605 C C . ALA A 1 211 ? -0.803 -6.249 4.437 1.00 94.56 211 ALA A C 1
ATOM 1607 O O . ALA A 1 211 ? -0.057 -6.986 3.795 1.00 94.56 211 ALA A O 1
ATOM 1608 N N . THR A 1 212 ? -1.727 -5.487 3.866 1.00 94.19 212 THR A N 1
ATOM 1609 C CA . THR A 1 212 ? -1.803 -5.234 2.429 1.00 94.19 212 THR A CA 1
ATOM 1610 C C . THR A 1 212 ? -2.040 -3.751 2.200 1.00 94.19 212 THR A C 1
ATOM 1612 O O . THR A 1 212 ? -2.611 -3.066 3.052 1.00 94.19 212 THR A O 1
ATOM 1615 N N . ALA A 1 213 ? -1.628 -3.250 1.043 1.00 96.12 213 ALA A N 1
ATOM 1616 C CA . ALA A 1 213 ? -1.899 -1.885 0.635 1.00 96.12 213 ALA A CA 1
ATOM 1617 C C . ALA A 1 213 ? -2.387 -1.855 -0.810 1.00 96.12 213 ALA A C 1
ATOM 1619 O O . ALA A 1 213 ? -1.896 -2.598 -1.657 1.00 96.12 213 ALA A O 1
ATOM 1620 N N . LYS A 1 214 ? -3.344 -0.973 -1.098 1.00 96.69 214 LYS A N 1
ATOM 1621 C CA . LYS A 1 214 ? -3.801 -0.689 -2.455 1.00 96.69 214 LYS A CA 1
ATOM 1622 C C . LYS A 1 214 ? -3.720 0.790 -2.761 1.00 96.69 214 LYS A C 1
ATOM 1624 O O . LYS A 1 214 ? -4.126 1.640 -1.974 1.00 96.69 214 LYS A O 1
ATOM 1629 N N . TYR A 1 215 ? -3.195 1.064 -3.944 1.00 97.50 215 TYR A N 1
ATOM 1630 C CA . TYR A 1 215 ? -2.990 2.395 -4.478 1.00 97.50 215 TYR A CA 1
ATOM 1631 C C . TYR A 1 215 ? -4.185 2.842 -5.323 1.00 97.50 215 TYR A C 1
ATOM 1633 O O . TYR A 1 215 ? -4.732 2.064 -6.110 1.00 97.50 215 TYR A O 1
ATOM 1641 N N . PHE A 1 216 ? -4.527 4.124 -5.240 1.00 97.81 216 PHE A N 1
ATOM 1642 C CA . PHE A 1 216 ? -5.386 4.784 -6.215 1.00 97.81 216 PHE A CA 1
ATOM 1643 C C . PHE A 1 216 ? -4.952 6.234 -6.440 1.00 97.81 216 PHE A C 1
ATOM 1645 O O . PHE A 1 216 ? -4.279 6.845 -5.613 1.00 97.81 216 PHE A O 1
ATOM 1652 N N . ARG A 1 217 ? -5.355 6.798 -7.578 1.00 97.69 217 ARG A N 1
ATOM 1653 C CA . ARG A 1 217 ? -5.179 8.214 -7.906 1.00 97.69 217 ARG A CA 1
ATOM 1654 C C . ARG A 1 217 ? -6.441 8.982 -7.558 1.00 97.69 217 ARG A C 1
ATOM 1656 O O . ARG A 1 217 ? -7.528 8.573 -7.968 1.00 97.69 217 ARG A O 1
ATOM 1663 N N . LEU A 1 218 ? -6.283 10.095 -6.853 1.00 97.69 218 LEU A N 1
ATOM 1664 C CA . LEU A 1 218 ? -7.361 11.016 -6.515 1.00 97.69 218 LEU A CA 1
ATOM 1665 C C . LEU A 1 218 ? -7.168 12.340 -7.248 1.00 97.69 218 LEU A C 1
ATOM 1667 O O . LEU A 1 218 ? -6.112 12.956 -7.136 1.00 97.69 218 LEU A O 1
ATOM 1671 N N . GLY A 1 219 ? -8.192 12.789 -7.959 1.00 93.56 219 GLY A N 1
ATOM 1672 C CA . GLY A 1 219 ? -8.184 14.057 -8.680 1.00 93.56 219 GLY A CA 1
ATOM 1673 C C . GLY A 1 219 ? -8.799 13.942 -10.065 1.00 93.56 219 GLY A C 1
ATOM 1674 O O . GLY A 1 219 ? -9.297 12.881 -10.450 1.00 93.56 219 GLY A O 1
ATOM 1675 N N . GLY A 1 220 ? -8.747 15.051 -10.796 1.00 81.12 220 GLY A N 1
ATOM 1676 C CA . GLY A 1 220 ? -9.583 15.278 -11.975 1.00 81.12 220 GLY A CA 1
ATOM 1677 C C . GLY A 1 220 ? -10.806 16.116 -11.644 1.00 81.12 220 GLY A C 1
ATOM 1678 O O . GLY A 1 220 ? -11.382 15.924 -10.545 1.00 81.12 220 GLY A O 1
#

Foldseek 3Di:
DDDPDPPPPPPPVVLQVCQLPQPLDQLKAKGWPDDDLAETEIEIEGQDCVSVVVVQVVSCVVNVHGYHYHYDHAAPLQRVVRVLQSVLSVQPDDEKDKDWPDQEAAFQAKTKIKIFDPPQKDKWKWKQWSNQWIDTCPVQWDDDDGIIMGIDGHHDDPVCQVVQDKHKMKIKMKMWNDDQVLSPDHDTDRNVPSSVSSVVSCVVVVTRMHMDMDMHIYGD